Protein AF-A0A8T5YN93-F1 (afdb_monomer)

Mean predicted aligned error: 11.82 Å

Foldseek 3Di:
DDPCLQQAQPDDPRNVVSVVVVVVVVCCCPPVVCCVDPVSCLVCQQVVLVVSLVVCQVVLVNSCCVPDPLVPDPLVPDDPVSSVVSVVCVVVVHGPSVPDRAVPHQRRAPDPDPVLVVVVVVQFDPADDQQFWWFALFFWDQPQFKTFFTRFTWGFHARPDPFTKTKGKAKAWPVRLQFGAHYVVQPHTGIGTDPVNSVQKDWDDDWDQDPVRITMTMIMHIGTIDDTTHSDCVSLLVLLVVLQCRQPVSVDNRDDLQPAALVCLLVVLVVSCVVGPDDPSSSRSNSSSSNQNYNPNPPND

Structure (mmCIF, N/CA/C/O backbone):
data_AF-A0A8T5YN93-F1
#
_entry.id   AF-A0A8T5YN93-F1
#
loop_
_atom_site.group_PDB
_atom_site.id
_atom_site.type_symbol
_atom_site.label_atom_id
_atom_site.label_alt_id
_atom_site.label_comp_id
_atom_site.label_asym_id
_atom_site.label_entity_id
_atom_site.label_seq_id
_atom_site.pdbx_PDB_ins_code
_atom_site.Cartn_x
_atom_site.Cartn_y
_atom_site.Cartn_z
_atom_site.occupancy
_atom_site.B_iso_or_equiv
_atom_site.auth_seq_id
_atom_site.auth_comp_id
_atom_site.auth_asym_id
_atom_site.auth_atom_id
_atom_site.pdbx_PDB_model_num
ATOM 1 N N . ALA A 1 1 ? 26.742 -12.409 -22.139 1.00 69.38 1 ALA A N 1
ATOM 2 C CA . ALA A 1 1 ? 26.572 -11.070 -22.718 1.00 69.38 1 ALA A CA 1
ATOM 3 C C . ALA A 1 1 ? 27.000 -10.065 -21.666 1.00 69.38 1 ALA A C 1
ATOM 5 O O . ALA A 1 1 ? 26.577 -10.195 -20.522 1.00 69.38 1 ALA A O 1
ATOM 6 N N . GLU A 1 2 ? 27.878 -9.146 -22.034 1.00 84.38 2 GLU A N 1
ATOM 7 C CA . GLU A 1 2 ? 28.338 -8.019 -21.221 1.00 84.38 2 GLU A CA 1
ATOM 8 C C . GLU A 1 2 ? 27.599 -6.734 -21.630 1.00 84.38 2 GLU A C 1
ATOM 10 O O . GLU A 1 2 ? 26.828 -6.731 -22.590 1.00 84.38 2 GLU A O 1
ATOM 15 N N . CYS A 1 3 ? 27.841 -5.617 -20.934 1.00 84.50 3 CYS A N 1
ATOM 16 C CA . CYS A 1 3 ? 27.157 -4.342 -21.188 1.00 84.50 3 CYS A CA 1
ATOM 17 C C . CYS A 1 3 ? 27.228 -3.929 -22.671 1.00 84.50 3 CYS A C 1
ATOM 19 O O . CYS A 1 3 ? 26.224 -3.550 -23.276 1.00 84.50 3 CYS A O 1
ATOM 21 N N . ALA A 1 4 ? 28.414 -4.055 -23.276 1.00 86.62 4 ALA A N 1
ATOM 22 C CA . ALA A 1 4 ? 28.652 -3.680 -24.666 1.00 86.62 4 ALA A CA 1
ATOM 23 C C . ALA A 1 4 ? 27.902 -4.565 -25.674 1.00 86.62 4 ALA A C 1
ATOM 25 O O . ALA A 1 4 ? 27.508 -4.061 -26.720 1.00 86.62 4 ALA A O 1
ATOM 26 N N . ASP A 1 5 ? 27.652 -5.841 -25.360 1.00 85.81 5 ASP A N 1
ATOM 27 C CA . ASP A 1 5 ? 26.954 -6.758 -26.273 1.00 85.81 5 ASP A CA 1
ATOM 28 C C . ASP A 1 5 ? 25.506 -6.325 -26.538 1.00 85.81 5 ASP A C 1
ATOM 30 O O . ASP A 1 5 ? 24.958 -6.610 -27.604 1.00 85.81 5 ASP A O 1
ATOM 34 N N . CYS A 1 6 ? 24.893 -5.636 -25.570 1.00 85.38 6 CYS A N 1
ATOM 35 C CA . CYS A 1 6 ? 23.515 -5.159 -25.648 1.00 85.38 6 CYS A CA 1
ATOM 36 C C . CYS A 1 6 ? 23.426 -3.679 -26.047 1.00 85.38 6 CYS A C 1
ATOM 38 O O . CYS A 1 6 ? 22.541 -3.315 -26.822 1.00 85.38 6 CYS A O 1
ATOM 40 N N . HIS A 1 7 ? 24.331 -2.836 -25.533 1.00 86.19 7 HIS A N 1
ATOM 41 C CA . HIS A 1 7 ? 24.279 -1.377 -25.698 1.00 86.19 7 HIS A CA 1
ATOM 42 C C . HIS A 1 7 ? 25.069 -0.841 -26.894 1.00 86.19 7 HIS A C 1
ATOM 44 O O . HIS A 1 7 ? 24.902 0.324 -27.248 1.00 86.19 7 HIS A O 1
ATOM 50 N N . ILE A 1 8 ? 25.938 -1.648 -27.510 1.00 86.44 8 ILE A N 1
ATOM 51 C CA . ILE A 1 8 ? 26.794 -1.202 -28.609 1.00 86.44 8 ILE A CA 1
ATOM 52 C C . ILE A 1 8 ? 26.595 -2.131 -29.820 1.00 86.44 8 ILE A C 1
ATOM 54 O O . ILE A 1 8 ? 26.850 -3.333 -29.724 1.00 86.44 8 ILE A O 1
ATOM 58 N N . PRO A 1 9 ? 26.179 -1.608 -30.990 1.00 83.81 9 PRO A N 1
ATOM 59 C CA . PRO A 1 9 ? 26.111 -2.394 -32.222 1.00 83.81 9 PRO A CA 1
ATOM 60 C C . PRO A 1 9 ? 27.465 -3.031 -32.560 1.00 83.81 9 PRO A C 1
ATOM 62 O O . PRO A 1 9 ? 28.499 -2.402 -32.390 1.00 83.81 9 PRO A O 1
ATOM 65 N N . LYS A 1 10 ? 27.504 -4.260 -33.084 1.00 80.81 10 LYS A N 1
ATOM 66 C CA . LYS A 1 10 ? 28.786 -4.973 -33.278 1.00 80.81 10 LYS A CA 1
ATOM 67 C C . LYS A 1 10 ? 29.685 -4.399 -34.387 1.00 80.81 10 LYS A C 1
ATOM 69 O O . LYS A 1 10 ? 30.886 -4.657 -34.378 1.00 80.81 10 LYS A O 1
ATOM 74 N N . SER A 1 11 ? 29.137 -3.650 -35.349 1.00 79.62 11 SER A N 1
ATOM 75 C CA . SER A 1 11 ? 29.896 -3.102 -36.486 1.00 79.62 11 SER A CA 1
ATOM 76 C C . SER A 1 11 ? 29.136 -2.000 -37.235 1.00 79.62 11 SER A C 1
ATOM 78 O O . SER A 1 11 ? 27.948 -1.794 -37.001 1.00 79.62 11 SER A O 1
ATOM 80 N N . GLY A 1 12 ? 29.797 -1.344 -38.194 1.00 82.50 12 GLY A N 1
ATOM 81 C CA . GLY A 1 12 ? 29.170 -0.390 -39.114 1.00 82.50 12 GLY A CA 1
ATOM 82 C C . GLY A 1 12 ? 29.133 1.048 -38.592 1.00 82.50 12 GLY A C 1
ATOM 83 O O . GLY A 1 12 ? 29.829 1.400 -37.640 1.00 82.50 12 GLY A O 1
ATOM 84 N N . MET A 1 13 ? 28.334 1.894 -39.244 1.00 81.88 13 MET A N 1
ATOM 85 C CA . MET A 1 13 ? 28.218 3.309 -38.873 1.00 81.88 13 MET A CA 1
ATOM 86 C C . MET A 1 13 ? 27.583 3.497 -37.492 1.00 81.88 13 MET A C 1
ATOM 88 O O . MET A 1 13 ? 28.039 4.353 -36.738 1.00 81.88 13 MET A O 1
ATOM 92 N N . ASP A 1 14 ? 26.616 2.657 -37.119 1.00 80.12 14 ASP A N 1
ATOM 93 C CA . ASP A 1 14 ? 25.943 2.740 -35.816 1.00 80.12 14 ASP A CA 1
ATOM 94 C C . ASP A 1 14 ? 26.894 2.429 -34.653 1.00 80.12 14 ASP A C 1
ATOM 96 O O . ASP A 1 14 ? 26.842 3.089 -33.620 1.00 80.12 14 ASP A O 1
ATOM 100 N N . TYR A 1 15 ? 27.848 1.507 -34.842 1.00 83.62 15 TYR A N 1
ATOM 101 C CA . TYR A 1 15 ? 28.932 1.274 -33.879 1.00 83.62 15 TYR A CA 1
ATOM 102 C C . TYR A 1 15 ? 29.781 2.530 -33.656 1.00 83.62 15 TYR A C 1
ATOM 104 O O . TYR A 1 15 ? 30.097 2.891 -32.519 1.00 83.62 15 TYR A O 1
ATOM 112 N N . LEU A 1 16 ? 30.155 3.210 -34.745 1.00 84.62 16 LEU A N 1
ATOM 113 C CA . LEU A 1 16 ? 30.963 4.424 -34.670 1.00 84.62 16 LEU A CA 1
ATOM 114 C C . LEU A 1 16 ? 30.186 5.560 -33.990 1.00 84.62 16 LEU A C 1
ATOM 116 O O . LEU A 1 16 ? 30.740 6.247 -33.132 1.00 84.62 16 LEU A O 1
ATOM 120 N N . PHE A 1 17 ? 28.902 5.724 -34.317 1.00 83.81 17 PHE A N 1
ATOM 121 C CA . PHE A 1 17 ? 28.035 6.707 -33.667 1.00 83.81 17 PHE A CA 1
ATOM 122 C C . PHE A 1 17 ? 27.821 6.412 -32.183 1.00 83.81 17 PHE A C 1
ATOM 124 O O . PHE A 1 17 ? 27.915 7.339 -31.383 1.00 83.81 17 PHE A O 1
ATOM 131 N N . ALA A 1 18 ? 27.609 5.152 -31.797 1.00 82.56 18 ALA A N 1
ATOM 132 C CA . ALA A 1 18 ? 27.485 4.757 -30.396 1.00 82.56 18 ALA A CA 1
ATOM 133 C C . ALA A 1 18 ? 28.753 5.114 -29.602 1.00 82.56 18 ALA A C 1
ATOM 135 O O . ALA A 1 18 ? 28.670 5.710 -28.528 1.00 82.56 18 ALA A O 1
ATOM 136 N N . LYS A 1 19 ? 29.942 4.859 -30.168 1.00 82.62 19 LYS A N 1
ATOM 137 C CA . LYS A 1 19 ? 31.219 5.249 -29.548 1.00 82.62 19 LYS A CA 1
ATOM 138 C C . LYS A 1 19 ? 31.407 6.759 -29.424 1.00 82.62 19 LYS A C 1
ATOM 140 O O . LYS A 1 19 ? 31.928 7.217 -28.412 1.00 82.62 19 LYS A O 1
ATOM 145 N N . LEU A 1 20 ? 30.988 7.533 -30.425 1.00 84.75 20 LEU A N 1
ATOM 146 C CA . LEU A 1 20 ? 31.004 8.996 -30.345 1.00 84.75 20 LEU A CA 1
ATOM 147 C C . LEU A 1 20 ? 29.997 9.511 -29.311 1.00 84.75 20 LEU A C 1
ATOM 149 O O . LEU A 1 20 ? 30.293 10.441 -28.575 1.00 84.75 20 LEU A O 1
ATOM 153 N N . LYS A 1 21 ? 28.813 8.901 -29.220 1.00 82.50 21 LYS A N 1
ATOM 154 C CA . LYS A 1 21 ? 27.772 9.279 -28.259 1.00 82.50 21 LYS A CA 1
ATOM 155 C C . LYS A 1 21 ? 28.201 9.000 -26.819 1.00 82.50 21 LYS A C 1
ATOM 157 O O . LYS A 1 21 ? 27.933 9.841 -25.969 1.00 82.50 21 LYS A O 1
ATOM 162 N N . ALA A 1 22 ? 28.940 7.917 -26.574 1.00 82.88 22 ALA A N 1
ATOM 163 C CA . ALA A 1 22 ? 29.492 7.584 -25.259 1.00 82.88 22 ALA A CA 1
ATOM 164 C C . ALA A 1 22 ? 30.420 8.677 -24.686 1.00 82.88 22 ALA A C 1
ATOM 166 O O . ALA A 1 22 ? 30.597 8.771 -23.474 1.00 82.88 22 ALA A O 1
ATOM 167 N N . SER A 1 23 ? 30.984 9.569 -25.517 1.00 83.81 23 SER A N 1
ATOM 168 C CA . SER A 1 23 ? 31.751 10.712 -24.999 1.00 83.81 23 SER A CA 1
ATOM 169 C C . SER A 1 23 ? 30.881 11.714 -24.228 1.00 83.81 23 SER A C 1
ATOM 171 O O . SER A 1 23 ? 31.407 12.486 -23.427 1.00 83.81 23 SER A O 1
ATOM 173 N N . LYS A 1 24 ? 29.559 11.725 -24.462 1.00 85.38 24 LYS A N 1
ATOM 174 C CA . LYS A 1 24 ? 28.612 12.545 -23.695 1.00 85.38 24 LYS A CA 1
ATOM 175 C C . LYS A 1 24 ? 28.522 12.089 -22.249 1.00 85.38 24 LYS A C 1
ATOM 177 O O . LYS A 1 24 ? 28.393 12.942 -21.382 1.00 85.38 24 LYS A O 1
ATOM 182 N N . ASP A 1 25 ? 28.648 10.793 -21.995 1.00 83.12 25 ASP A N 1
ATOM 183 C CA . ASP A 1 25 ? 28.571 10.240 -20.644 1.00 83.12 25 ASP A CA 1
ATOM 184 C C . ASP A 1 25 ? 29.755 10.752 -19.812 1.00 83.12 25 ASP A C 1
ATOM 186 O O . ASP A 1 25 ? 29.566 11.256 -18.712 1.00 83.12 25 ASP A O 1
ATOM 190 N N . ILE A 1 26 ? 30.959 10.789 -20.404 1.00 85.94 26 ILE A N 1
ATOM 191 C CA . ILE A 1 26 ? 32.162 11.385 -19.791 1.00 85.94 26 ILE A CA 1
ATOM 192 C C . ILE A 1 26 ? 31.952 12.877 -19.493 1.00 85.94 26 ILE A C 1
ATOM 194 O O . ILE A 1 26 ? 32.319 13.358 -18.424 1.00 85.94 26 ILE A O 1
ATOM 198 N N . TYR A 1 27 ? 31.367 13.632 -20.427 1.00 88.38 27 TYR A N 1
ATOM 199 C CA . TYR A 1 27 ? 31.061 15.046 -20.198 1.00 88.38 27 TYR A CA 1
ATOM 200 C C . TYR A 1 27 ? 30.028 15.227 -19.077 1.00 88.38 27 TYR A C 1
ATOM 202 O O . TYR A 1 27 ? 30.176 16.112 -18.231 1.00 88.38 27 TYR A O 1
ATOM 210 N N . HIS A 1 28 ? 28.983 14.400 -19.056 1.00 88.25 28 HIS A N 1
ATOM 211 C CA . HIS A 1 28 ? 27.912 14.533 -18.083 1.00 88.25 28 HIS A CA 1
ATOM 212 C C . HIS A 1 28 ? 28.330 14.144 -16.670 1.00 88.25 28 HIS A C 1
ATOM 214 O O . HIS A 1 28 ? 27.921 14.834 -15.735 1.00 88.25 28 HIS A O 1
ATOM 220 N N . GLU A 1 29 ? 29.192 13.140 -16.553 1.00 87.38 29 GLU A N 1
ATOM 221 C CA . GLU A 1 29 ? 29.835 12.712 -15.316 1.00 87.38 29 GLU A CA 1
ATOM 222 C C . GLU A 1 29 ? 30.852 13.754 -14.827 1.00 87.38 29 GLU A C 1
ATOM 224 O O . GLU A 1 29 ? 30.680 14.365 -13.780 1.00 87.38 29 GLU A O 1
ATOM 229 N N . PHE A 1 30 ? 31.895 14.042 -15.611 1.00 88.81 30 PHE A N 1
ATOM 230 C CA . PHE A 1 30 ? 33.073 14.749 -15.093 1.00 88.81 30 PHE A CA 1
ATOM 231 C C . PHE A 1 30 ? 33.072 16.266 -15.310 1.00 88.81 30 PHE A C 1
ATOM 233 O O . PHE A 1 30 ? 33.884 16.962 -14.703 1.00 88.81 30 PHE A O 1
ATOM 240 N N . VAL A 1 31 ? 32.221 16.793 -16.198 1.00 89.00 31 VAL A N 1
ATOM 241 C CA . VAL A 1 31 ? 32.211 18.228 -16.545 1.00 89.00 31 VAL A CA 1
ATOM 242 C C . VAL A 1 31 ? 30.931 18.910 -16.085 1.00 89.00 31 VAL A C 1
ATOM 244 O O . VAL A 1 31 ? 31.000 19.923 -15.396 1.00 89.00 31 VAL A O 1
ATOM 247 N N . SER A 1 32 ? 29.761 18.388 -16.467 1.00 89.50 32 SER A N 1
ATOM 248 C CA . SER A 1 32 ? 28.485 19.006 -16.077 1.00 89.50 32 SER A CA 1
ATOM 249 C C . SER A 1 32 ? 27.980 18.561 -14.704 1.00 89.50 32 SER A C 1
ATOM 251 O O . SER A 1 32 ? 27.127 19.240 -14.141 1.00 89.50 32 SER A O 1
ATOM 253 N N . GLY A 1 33 ? 28.456 17.419 -14.192 1.00 86.31 33 GLY A N 1
ATOM 254 C CA . GLY A 1 33 ? 27.952 16.816 -12.957 1.00 86.31 33 GLY A CA 1
ATOM 255 C C . GLY A 1 33 ? 26.448 16.521 -12.999 1.00 86.31 33 GLY A C 1
ATOM 256 O O . GLY A 1 33 ? 25.760 16.688 -11.993 1.00 86.31 33 GLY A O 1
ATOM 257 N N . LYS A 1 34 ? 25.905 16.167 -14.178 1.00 86.00 34 LYS A N 1
ATOM 258 C CA . LYS A 1 34 ? 24.473 15.862 -14.383 1.00 86.00 34 LYS A CA 1
ATOM 259 C C . LYS A 1 34 ? 24.121 14.465 -13.859 1.00 86.00 34 LYS A C 1
ATOM 261 O O . LYS A 1 34 ? 22.961 14.228 -13.547 1.00 86.00 34 LYS A O 1
ATOM 266 N N . ILE A 1 35 ? 25.108 13.571 -13.765 1.00 87.75 35 ILE A N 1
ATOM 267 C CA . ILE A 1 35 ? 24.949 12.167 -13.352 1.00 87.75 35 ILE A CA 1
ATOM 268 C C . ILE A 1 35 ? 26.043 11.692 -12.373 1.00 87.75 35 ILE A C 1
ATOM 270 O O . ILE A 1 35 ? 26.105 10.507 -12.087 1.00 87.75 35 ILE A O 1
ATOM 274 N N . ASP A 1 36 ? 26.848 12.609 -11.819 1.00 87.50 36 ASP A N 1
ATOM 275 C CA . ASP A 1 36 ? 28.040 12.330 -10.983 1.00 87.50 36 ASP A CA 1
ATOM 276 C C . ASP A 1 36 ? 27.748 11.804 -9.564 1.00 87.50 36 ASP A C 1
ATOM 278 O O . ASP A 1 36 ? 28.638 11.716 -8.715 1.00 87.50 36 ASP A O 1
ATOM 282 N N . SER A 1 37 ? 26.486 11.490 -9.279 1.00 90.06 37 SER A N 1
ATOM 283 C CA . SER A 1 37 ? 26.044 10.855 -8.045 1.00 90.06 37 SER A CA 1
ATOM 284 C C . SER A 1 37 ? 24.816 9.993 -8.317 1.00 90.06 37 SER A C 1
ATOM 286 O O . SER A 1 37 ? 24.019 10.318 -9.202 1.00 90.06 37 SER A O 1
ATOM 288 N N . ASP A 1 38 ? 24.611 8.960 -7.499 1.00 84.00 38 ASP A N 1
ATOM 289 C CA . ASP A 1 38 ? 23.480 8.031 -7.628 1.00 84.00 38 ASP A CA 1
ATOM 290 C C . ASP A 1 38 ? 22.135 8.774 -7.719 1.00 84.00 38 ASP A C 1
ATOM 292 O O . ASP A 1 38 ? 21.375 8.564 -8.661 1.00 84.00 38 ASP A O 1
ATOM 296 N N . ASP A 1 39 ? 21.884 9.743 -6.831 1.00 80.06 39 ASP A N 1
ATOM 297 C CA . ASP A 1 39 ? 20.640 10.530 -6.835 1.00 80.06 39 ASP A CA 1
ATOM 298 C C . ASP A 1 39 ? 20.400 11.289 -8.153 1.00 80.06 39 ASP A C 1
ATOM 300 O O . ASP A 1 39 ? 19.271 11.384 -8.644 1.00 80.06 39 ASP A O 1
ATOM 304 N N . LYS A 1 40 ? 21.461 11.843 -8.751 1.00 84.50 40 LYS A N 1
ATOM 305 C CA . LYS A 1 40 ? 21.364 12.604 -10.001 1.00 84.50 40 LYS A CA 1
ATOM 306 C C . LYS A 1 40 ? 21.227 11.688 -11.210 1.00 84.50 40 LYS A C 1
ATOM 308 O O . LYS A 1 40 ? 20.508 12.037 -12.149 1.00 84.50 40 LYS A O 1
ATOM 313 N N . PHE A 1 41 ? 21.895 10.535 -11.187 1.00 86.62 41 PHE A N 1
ATOM 314 C CA . PHE A 1 41 ? 21.723 9.489 -12.186 1.00 86.62 41 PHE A CA 1
ATOM 315 C C . PHE A 1 41 ? 20.275 8.990 -12.189 1.00 86.62 41 PHE A C 1
ATOM 317 O O . PHE A 1 41 ? 19.632 9.001 -13.239 1.00 86.62 41 PHE A O 1
ATOM 324 N N . GLU A 1 42 ? 19.731 8.652 -11.017 1.00 82.62 42 GLU A N 1
ATOM 325 C CA . GLU A 1 42 ? 18.354 8.173 -10.866 1.00 82.62 42 GLU A CA 1
ATOM 326 C C . GLU A 1 42 ? 17.322 9.213 -11.325 1.00 82.62 42 GLU A C 1
ATOM 328 O O . GLU A 1 42 ? 16.391 8.873 -12.057 1.00 82.62 42 GLU A O 1
ATOM 333 N N . ALA A 1 43 ? 17.532 10.501 -11.026 1.00 83.12 43 ALA A N 1
ATOM 334 C CA . ALA A 1 43 ? 16.665 11.585 -11.503 1.00 83.12 43 ALA A CA 1
ATOM 335 C C . ALA A 1 43 ? 16.564 11.676 -13.042 1.00 83.12 43 ALA A C 1
ATOM 337 O O . ALA A 1 43 ? 15.559 12.152 -13.567 1.00 83.12 43 ALA A O 1
ATOM 338 N N . HIS A 1 44 ? 17.583 11.209 -13.769 1.00 85.62 44 HIS A N 1
ATOM 339 C CA . HIS A 1 44 ? 17.630 11.232 -15.236 1.00 85.62 44 HIS A CA 1
ATOM 340 C C . HIS A 1 44 ? 17.515 9.841 -15.870 1.00 85.62 44 HIS A C 1
ATOM 342 O O . HIS A 1 44 ? 17.547 9.711 -17.098 1.00 85.62 44 HIS A O 1
ATOM 348 N N . ARG A 1 45 ? 17.369 8.785 -15.065 1.00 85.38 45 ARG A N 1
ATOM 349 C CA . ARG A 1 45 ? 17.409 7.396 -15.530 1.00 85.38 45 ARG A CA 1
ATOM 350 C C . ARG A 1 45 ? 16.293 7.083 -16.521 1.00 85.38 45 ARG A C 1
ATOM 352 O O . ARG A 1 45 ? 16.544 6.370 -17.489 1.00 85.38 45 ARG A O 1
ATOM 359 N N . GLN A 1 46 ? 15.107 7.670 -16.333 1.00 83.38 46 GLN A N 1
ATOM 360 C CA . GLN A 1 46 ? 13.986 7.570 -17.278 1.00 83.38 46 GLN A CA 1
ATOM 361 C C . GLN A 1 46 ? 14.342 8.145 -18.653 1.00 83.38 46 GLN A C 1
ATOM 363 O O . GLN A 1 46 ? 14.241 7.436 -19.652 1.00 83.38 46 GLN A O 1
ATOM 368 N N . GLU A 1 47 ? 14.829 9.390 -18.705 1.00 82.69 47 GLU A N 1
ATOM 369 C CA . GLU A 1 47 ? 15.241 10.061 -19.951 1.00 82.69 47 GLU A CA 1
ATOM 370 C C . GLU A 1 47 ? 16.306 9.235 -20.698 1.00 82.69 47 GLU A C 1
ATOM 372 O O . GLU A 1 47 ? 16.250 9.040 -21.921 1.00 82.69 47 GLU A O 1
ATOM 377 N N . MET A 1 48 ? 17.280 8.708 -19.951 1.00 87.88 48 MET A N 1
ATOM 378 C CA . MET A 1 48 ? 18.357 7.890 -20.505 1.00 87.88 48 MET A CA 1
ATOM 379 C C . MET A 1 48 ? 17.850 6.535 -21.011 1.00 87.88 48 MET A C 1
ATOM 381 O O . MET A 1 48 ? 18.206 6.129 -22.120 1.00 87.88 48 MET A O 1
ATOM 385 N N . ALA A 1 49 ? 16.984 5.850 -20.261 1.00 86.62 49 ALA A N 1
ATOM 386 C CA . ALA A 1 49 ? 16.414 4.578 -20.691 1.00 86.62 49 ALA A CA 1
ATOM 387 C C . ALA A 1 49 ? 15.529 4.737 -21.928 1.00 86.62 49 ALA A C 1
ATOM 389 O O . ALA A 1 49 ? 15.662 3.953 -22.862 1.00 86.62 49 ALA A O 1
ATOM 390 N N . GLU A 1 50 ? 14.692 5.775 -21.994 1.00 81.12 50 GLU A N 1
ATOM 391 C CA . GLU A 1 50 ? 13.886 6.081 -23.180 1.00 81.12 50 GLU A CA 1
ATOM 392 C C . GLU A 1 50 ? 14.757 6.345 -24.406 1.00 81.12 50 GLU A C 1
ATOM 394 O O . GLU A 1 50 ? 14.445 5.886 -25.507 1.00 81.12 50 GLU A O 1
ATOM 399 N N . THR A 1 51 ? 15.888 7.029 -24.217 1.00 85.94 51 THR A N 1
ATOM 400 C CA . THR A 1 51 ? 16.872 7.246 -25.281 1.00 85.94 51 THR A CA 1
ATOM 401 C C . THR A 1 51 ? 17.437 5.920 -25.795 1.00 85.94 51 THR A C 1
ATOM 403 O O . THR A 1 51 ? 17.513 5.724 -27.011 1.00 85.94 51 THR A O 1
ATOM 406 N N . VAL A 1 52 ? 17.796 4.997 -24.897 1.00 87.69 52 VAL A N 1
ATOM 407 C CA . VAL A 1 52 ? 18.297 3.662 -25.263 1.00 87.69 52 VAL A CA 1
ATOM 408 C C . VAL A 1 52 ? 17.200 2.820 -25.916 1.00 87.69 52 VAL A C 1
ATOM 410 O O . VAL A 1 52 ? 17.438 2.218 -26.958 1.00 87.69 52 VAL A O 1
ATOM 413 N N . TRP A 1 53 ? 15.980 2.799 -25.375 1.00 86.38 53 TRP A N 1
ATOM 414 C CA . TRP A 1 53 ? 14.858 2.057 -25.959 1.00 86.38 53 TRP A CA 1
ATOM 415 C C . TRP A 1 53 ? 14.503 2.564 -27.349 1.00 86.38 53 TRP A C 1
ATOM 417 O O . TRP A 1 53 ? 14.249 1.766 -28.248 1.00 86.38 53 TRP A O 1
ATOM 427 N N . LYS A 1 54 ? 1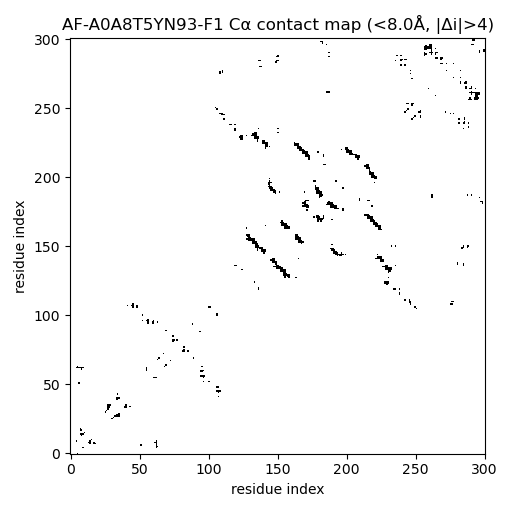4.529 3.883 -27.552 1.00 85.19 54 LYS A N 1
ATOM 428 C CA . LYS A 1 54 ? 14.323 4.493 -28.864 1.00 85.19 54 LYS A CA 1
ATOM 429 C C . LYS A 1 54 ? 15.393 4.054 -29.860 1.00 85.19 54 LYS A C 1
ATOM 431 O O . LYS A 1 54 ? 15.059 3.773 -31.006 1.00 85.19 54 LYS A O 1
ATOM 436 N N . GLU A 1 55 ? 16.651 3.974 -29.436 1.00 86.62 55 GLU A N 1
ATOM 437 C CA . GLU A 1 55 ? 17.764 3.512 -30.272 1.00 86.62 55 GLU A CA 1
ATOM 438 C C . GLU A 1 55 ? 17.656 2.016 -30.602 1.00 86.62 55 GLU A C 1
ATOM 440 O O . GLU A 1 55 ? 17.734 1.632 -31.771 1.00 86.62 55 GLU A O 1
ATOM 445 N N . LEU A 1 56 ? 17.378 1.175 -29.603 1.00 88.94 56 LEU A N 1
ATOM 446 C CA . LEU A 1 56 ? 17.139 -0.256 -29.799 1.00 88.94 56 LEU A CA 1
ATOM 447 C C . LEU A 1 56 ? 15.939 -0.502 -30.715 1.00 88.94 56 LEU A C 1
ATOM 449 O O . LEU A 1 56 ? 15.992 -1.377 -31.568 1.00 88.94 56 LEU A O 1
ATOM 453 N N . LYS A 1 57 ? 14.871 0.288 -30.596 1.00 85.75 57 LYS A N 1
ATOM 454 C CA . LYS A 1 57 ? 13.714 0.190 -31.489 1.00 85.75 57 LYS A CA 1
ATOM 455 C C . LYS A 1 57 ? 14.047 0.651 -32.910 1.00 85.75 57 LYS A C 1
ATOM 457 O O . LYS A 1 57 ? 13.698 -0.030 -33.867 1.00 85.75 57 LYS A O 1
ATOM 462 N N . ALA A 1 58 ? 14.748 1.776 -33.060 1.00 86.62 58 ALA A N 1
ATOM 463 C CA . ALA A 1 58 ? 15.136 2.316 -34.367 1.00 86.62 58 ALA A CA 1
ATOM 464 C C . ALA A 1 58 ? 16.078 1.384 -35.146 1.00 86.62 58 ALA A C 1
ATOM 466 O O . ALA A 1 58 ? 16.076 1.395 -36.373 1.00 86.62 58 ALA A O 1
ATOM 467 N N . THR A 1 59 ? 16.854 0.569 -34.431 1.00 87.25 59 THR A N 1
ATOM 468 C CA . THR A 1 59 ? 17.767 -0.433 -34.999 1.00 87.25 59 THR A CA 1
ATOM 469 C C . THR A 1 59 ? 17.153 -1.835 -35.069 1.00 87.25 59 THR A C 1
ATOM 471 O O . THR A 1 59 ? 17.882 -2.807 -35.241 1.00 87.25 59 THR A O 1
ATOM 474 N N . ASP A 1 60 ? 15.829 -1.970 -34.912 1.00 89.50 60 ASP A N 1
ATOM 475 C CA . ASP A 1 60 ? 15.114 -3.258 -34.929 1.00 89.50 60 ASP A CA 1
ATOM 476 C C . ASP A 1 60 ? 15.694 -4.295 -33.941 1.00 89.50 60 ASP A C 1
ATOM 478 O O . ASP A 1 60 ? 15.793 -5.495 -34.198 1.00 89.50 60 ASP A O 1
ATOM 482 N N . SER A 1 61 ? 16.136 -3.812 -32.778 1.00 91.31 61 SER A N 1
ATOM 483 C CA . SER A 1 61 ? 16.801 -4.593 -31.732 1.00 91.31 61 SER A CA 1
ATOM 484 C C . SER A 1 61 ? 17.985 -5.415 -32.265 1.00 91.31 61 SER A C 1
ATOM 486 O O . SER A 1 61 ? 18.188 -6.556 -31.846 1.00 91.31 61 SER A O 1
ATOM 488 N N . ALA A 1 62 ? 18.777 -4.850 -33.188 1.00 89.44 62 ALA A N 1
ATOM 489 C CA . ALA A 1 62 ? 19.878 -5.541 -33.867 1.00 89.44 62 ALA A CA 1
ATOM 490 C C . ALA A 1 62 ? 20.862 -6.237 -32.910 1.00 89.44 62 ALA A C 1
ATOM 492 O O . ALA A 1 62 ? 21.316 -7.349 -33.188 1.00 89.44 62 ALA A O 1
ATOM 493 N N . THR A 1 63 ? 21.175 -5.624 -31.764 1.00 89.81 63 THR A N 1
ATOM 494 C CA . THR A 1 63 ? 22.049 -6.228 -30.745 1.00 89.81 63 THR A CA 1
ATOM 495 C C . THR A 1 63 ? 21.406 -7.460 -30.109 1.00 89.81 63 THR A C 1
ATOM 497 O O . THR A 1 63 ? 22.045 -8.514 -30.057 1.00 89.81 63 THR A O 1
ATOM 500 N N . CYS A 1 64 ? 20.123 -7.386 -29.736 1.00 90.25 64 CYS A N 1
ATOM 501 C CA . CYS A 1 64 ? 19.347 -8.523 -29.232 1.00 90.25 64 CYS A CA 1
ATOM 502 C C . CYS A 1 64 ? 19.299 -9.651 -30.267 1.00 90.25 64 CYS A C 1
ATOM 504 O O . CYS A 1 64 ? 19.641 -10.793 -29.963 1.00 90.25 64 CYS A O 1
ATOM 506 N N . ARG A 1 65 ? 18.944 -9.320 -31.514 1.00 90.69 65 ARG A N 1
ATOM 507 C CA . ARG A 1 65 ? 18.785 -10.282 -32.614 1.00 90.69 65 ARG A CA 1
ATOM 508 C C . ARG A 1 65 ? 20.093 -10.912 -33.080 1.00 90.69 65 ARG A C 1
ATOM 510 O O . ARG A 1 65 ? 20.059 -11.984 -33.674 1.00 90.69 65 ARG A O 1
ATOM 517 N N . SER A 1 66 ? 21.239 -10.311 -32.747 1.00 87.56 66 SER A N 1
ATOM 518 C CA . SER A 1 66 ? 22.551 -10.922 -32.997 1.00 87.56 66 SER A CA 1
ATOM 519 C C . SER A 1 66 ? 22.762 -12.239 -32.236 1.00 87.56 66 SER A C 1
ATOM 521 O O . SER A 1 66 ? 23.603 -13.039 -32.642 1.00 87.56 66 SER A O 1
ATOM 523 N N . CYS A 1 67 ? 21.991 -12.466 -31.165 1.00 87.94 67 CYS A N 1
ATOM 524 C CA . CYS A 1 67 ? 21.959 -13.717 -30.402 1.00 87.94 67 CYS A CA 1
ATOM 525 C C . CYS A 1 67 ? 20.551 -14.347 -30.341 1.00 87.94 67 CYS A C 1
ATOM 527 O O . CYS A 1 67 ? 20.436 -15.561 -30.218 1.00 87.94 67 CYS A O 1
ATOM 529 N N . HIS A 1 68 ? 19.487 -13.541 -30.438 1.00 88.56 68 HIS A N 1
ATOM 530 C CA . HIS A 1 68 ? 18.082 -13.947 -30.333 1.00 88.56 68 HIS A CA 1
ATOM 531 C C . HIS A 1 68 ? 17.320 -13.663 -31.632 1.00 88.56 68 HIS A C 1
ATOM 533 O O . HIS A 1 68 ? 16.490 -12.753 -31.692 1.00 88.56 68 HIS A O 1
ATOM 539 N N . SER A 1 69 ? 17.606 -14.415 -32.693 1.00 89.44 69 SER A N 1
ATOM 540 C CA . SER A 1 69 ? 16.785 -14.344 -33.902 1.00 89.44 69 SER A CA 1
ATOM 541 C C . SER A 1 69 ? 15.493 -15.139 -33.720 1.00 89.44 69 SER A C 1
ATOM 543 O O . SER A 1 69 ? 15.451 -16.150 -33.018 1.00 89.44 69 SER A O 1
ATOM 545 N N . PHE A 1 70 ? 14.432 -14.688 -34.383 1.00 87.69 70 PHE A N 1
ATOM 546 C CA . PHE A 1 70 ? 13.160 -15.401 -34.407 1.00 87.69 70 PHE A CA 1
ATOM 547 C C . PHE A 1 70 ? 13.283 -16.812 -35.000 1.00 87.69 70 PHE A C 1
ATOM 549 O O . PHE A 1 70 ? 12.631 -17.725 -34.507 1.00 87.69 70 PHE A O 1
ATOM 556 N N . ASP A 1 71 ? 14.177 -17.004 -35.973 1.00 86.25 71 ASP A N 1
ATOM 557 C CA . ASP A 1 71 ? 14.438 -18.310 -36.593 1.00 86.25 71 ASP A CA 1
ATOM 558 C C . ASP A 1 71 ? 15.180 -19.282 -35.663 1.00 86.25 71 ASP A C 1
ATOM 560 O O . ASP A 1 71 ? 15.039 -20.496 -35.788 1.00 86.25 71 ASP A O 1
ATOM 564 N N . ALA A 1 72 ? 15.991 -18.762 -34.736 1.00 87.50 72 ALA A N 1
ATOM 565 C CA . ALA A 1 72 ? 16.726 -19.571 -33.764 1.00 87.50 72 ALA A CA 1
ATOM 566 C C . ALA A 1 72 ? 15.911 -19.864 -32.494 1.00 87.50 72 ALA A C 1
ATOM 568 O O . ALA A 1 72 ? 16.339 -20.653 -31.651 1.00 87.50 72 ALA A O 1
ATOM 569 N N . MET A 1 73 ? 14.758 -19.214 -32.330 1.00 88.00 73 MET A N 1
ATOM 570 C CA . MET A 1 73 ? 13.908 -19.353 -31.159 1.00 88.00 73 MET A CA 1
ATOM 571 C C . MET A 1 73 ? 12.992 -20.572 -31.307 1.00 88.00 73 MET A C 1
ATOM 573 O O . MET A 1 73 ? 12.137 -20.620 -32.188 1.00 88.00 73 MET A O 1
ATOM 577 N N . ASP A 1 74 ? 13.107 -21.535 -30.395 1.00 92.38 74 ASP A N 1
ATOM 578 C CA . ASP A 1 74 ? 12.134 -22.623 -30.299 1.00 92.38 74 ASP A CA 1
ATOM 579 C C . ASP A 1 74 ? 10.845 -22.102 -29.647 1.00 92.38 74 ASP A C 1
ATOM 581 O O . ASP A 1 74 ? 10.724 -22.026 -28.426 1.00 92.38 74 ASP A O 1
ATOM 585 N N . ILE A 1 75 ? 9.892 -21.665 -30.473 1.00 88.94 75 ILE A N 1
ATOM 586 C CA . ILE A 1 75 ? 8.595 -21.163 -30.004 1.00 88.94 75 ILE A CA 1
ATOM 587 C C . ILE A 1 75 ? 7.784 -22.290 -29.358 1.00 88.94 75 ILE A C 1
ATOM 589 O O . ILE A 1 75 ? 7.116 -22.059 -28.355 1.00 88.94 75 ILE A O 1
ATOM 593 N N . ALA A 1 76 ? 7.865 -23.518 -29.872 1.00 90.12 76 ALA A N 1
ATOM 594 C CA . ALA A 1 76 ? 7.013 -24.616 -29.423 1.00 90.12 76 ALA A CA 1
ATOM 595 C C . ALA A 1 76 ? 7.282 -25.036 -27.967 1.00 90.12 76 ALA A C 1
ATOM 597 O O . ALA A 1 76 ? 6.371 -25.530 -27.302 1.00 90.12 76 ALA A O 1
ATOM 598 N N . SER A 1 77 ? 8.494 -24.810 -27.451 1.00 92.19 77 SER A N 1
ATOM 599 C CA . SER A 1 77 ? 8.846 -25.092 -26.052 1.00 92.19 77 SER A CA 1
ATOM 600 C C . SER A 1 77 ? 8.484 -23.978 -25.060 1.00 92.19 77 SER A C 1
ATOM 602 O O . SER A 1 77 ? 8.691 -24.135 -23.856 1.00 92.19 77 SER A O 1
ATOM 604 N N . GLN A 1 78 ? 7.920 -22.860 -25.522 1.00 88.00 78 GLN A N 1
ATOM 605 C CA . GLN A 1 78 ? 7.539 -21.735 -24.662 1.00 88.00 78 GLN A CA 1
ATOM 606 C C . GLN A 1 78 ? 6.136 -21.902 -24.070 1.00 88.00 78 GLN A C 1
ATOM 608 O O . GLN A 1 78 ? 5.350 -22.735 -24.514 1.00 88.00 78 GLN A O 1
ATOM 613 N N . SER A 1 79 ? 5.776 -21.069 -23.088 1.00 88.12 79 SER A N 1
ATOM 614 C CA . SER A 1 79 ? 4.402 -21.023 -22.569 1.00 88.12 79 SER A CA 1
ATOM 615 C C . SER A 1 79 ? 3.411 -20.577 -23.652 1.00 88.12 79 SER A C 1
ATOM 617 O O . SER A 1 79 ? 3.755 -19.778 -24.520 1.00 88.12 79 SER A O 1
ATOM 619 N N . GLU A 1 80 ? 2.155 -21.030 -23.590 1.00 82.94 80 GLU A N 1
ATOM 620 C CA . GLU A 1 80 ? 1.138 -20.684 -24.603 1.00 82.94 80 GLU A CA 1
ATOM 621 C C . GLU A 1 80 ? 0.969 -19.169 -24.810 1.00 82.94 80 GLU A C 1
ATOM 623 O O . GLU A 1 80 ? 0.717 -18.707 -25.924 1.00 82.94 80 GLU A O 1
ATOM 628 N N . SER A 1 81 ? 1.110 -18.383 -23.739 1.00 73.94 81 SER A N 1
ATOM 629 C CA . SE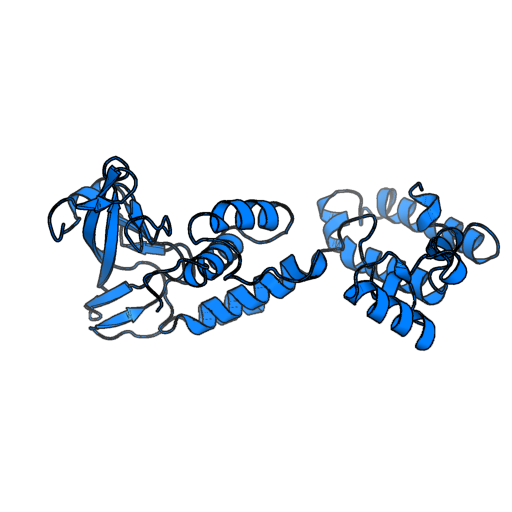R A 1 81 ? 1.065 -16.920 -23.806 1.00 73.94 81 SER A CA 1
ATOM 630 C C . SER A 1 81 ? 2.254 -16.358 -24.594 1.00 73.94 81 SER A C 1
ATOM 632 O O . SER A 1 81 ? 2.060 -15.592 -25.539 1.00 73.94 81 SER A O 1
ATOM 634 N N . ALA A 1 82 ? 3.474 -16.801 -24.271 1.00 79.69 82 ALA A N 1
ATOM 635 C CA . ALA A 1 82 ? 4.687 -16.382 -24.969 1.00 79.69 82 ALA A CA 1
ATOM 636 C C . ALA A 1 82 ? 4.659 -16.790 -26.449 1.00 79.69 82 ALA A C 1
ATOM 638 O O . ALA A 1 82 ? 4.999 -15.984 -27.310 1.00 79.69 82 ALA A O 1
ATOM 639 N N . GLN A 1 83 ? 4.141 -17.983 -26.763 1.00 87.12 83 GLN A N 1
ATOM 640 C CA . GLN A 1 83 ? 3.936 -18.426 -28.143 1.00 87.12 83 GLN A CA 1
ATOM 641 C C . GLN A 1 83 ? 3.038 -17.467 -28.924 1.00 87.12 83 GLN A C 1
ATOM 643 O O . GLN A 1 83 ? 3.386 -17.041 -30.025 1.00 87.12 83 GLN A O 1
ATOM 648 N N . LYS A 1 84 ? 1.875 -17.105 -28.370 1.00 85.56 84 LYS A N 1
ATOM 649 C CA . LYS A 1 84 ? 0.945 -16.169 -29.022 1.00 85.56 84 LYS A CA 1
ATOM 650 C C . LYS A 1 84 ? 1.595 -14.806 -29.250 1.00 85.56 84 LYS A C 1
ATOM 652 O O . LYS A 1 84 ? 1.451 -14.251 -30.337 1.00 85.56 84 LYS A O 1
ATOM 657 N N . MET A 1 85 ? 2.311 -14.289 -28.251 1.00 83.69 85 MET A N 1
ATOM 658 C CA . MET A 1 85 ? 2.951 -12.975 -28.332 1.00 83.69 85 MET A CA 1
ATOM 659 C C . MET A 1 85 ? 4.120 -12.959 -29.318 1.00 83.69 85 MET A C 1
ATOM 661 O O . MET A 1 85 ? 4.158 -12.081 -30.170 1.00 83.69 85 MET A O 1
ATOM 665 N N . HIS A 1 86 ? 5.013 -13.952 -29.305 1.00 90.56 86 HIS A N 1
ATOM 666 C CA . HIS A 1 86 ? 6.117 -14.005 -30.269 1.00 90.56 86 HIS A CA 1
ATOM 667 C C . HIS A 1 86 ? 5.637 -14.225 -31.709 1.00 90.56 86 HIS A C 1
ATOM 669 O O . HIS A 1 86 ? 6.156 -13.582 -32.618 1.00 90.56 86 HIS A O 1
ATOM 675 N N . ASN A 1 87 ? 4.607 -15.050 -31.934 1.00 89.75 87 ASN A N 1
ATOM 676 C CA . ASN A 1 87 ? 4.004 -15.193 -33.266 1.00 89.75 87 ASN A CA 1
ATOM 677 C C . ASN A 1 87 ? 3.368 -13.880 -33.753 1.00 89.75 87 ASN A C 1
ATOM 679 O O . ASN A 1 87 ? 3.483 -13.528 -34.927 1.00 89.75 87 ASN A O 1
ATOM 683 N N . LYS A 1 88 ? 2.706 -13.139 -32.856 1.00 84.88 88 LYS A N 1
ATOM 684 C CA . LYS A 1 88 ? 2.173 -11.806 -33.158 1.00 84.88 88 LYS A CA 1
ATOM 685 C C . LYS A 1 88 ? 3.299 -10.820 -33.481 1.00 84.88 88 LYS A C 1
ATOM 687 O O . LYS A 1 88 ? 3.219 -10.159 -34.507 1.00 84.88 88 LYS A O 1
ATOM 692 N N . ALA A 1 89 ? 4.350 -10.773 -32.665 1.00 87.00 89 ALA A N 1
ATOM 693 C CA . ALA A 1 89 ? 5.487 -9.879 -32.858 1.00 87.00 89 ALA A CA 1
ATOM 694 C C . ALA A 1 89 ? 6.180 -10.114 -34.209 1.00 87.00 89 ALA A C 1
ATOM 696 O O . ALA A 1 89 ? 6.458 -9.159 -34.930 1.00 87.00 89 ALA A O 1
ATOM 697 N N . GLN A 1 90 ? 6.383 -11.380 -34.601 1.00 89.38 90 GLN A N 1
ATOM 698 C CA . GLN A 1 90 ? 6.903 -11.731 -35.929 1.00 89.38 90 GLN A CA 1
ATOM 699 C C . GLN A 1 90 ? 5.993 -11.242 -37.058 1.00 89.38 90 GLN A C 1
ATOM 701 O O . GLN A 1 90 ? 6.472 -10.692 -38.047 1.00 89.38 90 GLN A O 1
ATOM 706 N N . LYS A 1 91 ? 4.679 -11.450 -36.917 1.00 89.69 91 LYS A N 1
ATOM 707 C CA . LYS A 1 91 ? 3.690 -11.066 -37.928 1.00 89.69 91 LYS A CA 1
ATOM 708 C C . LYS A 1 91 ? 3.584 -9.550 -38.092 1.00 89.69 91 LYS A C 1
ATOM 710 O O . LYS A 1 91 ? 3.454 -9.069 -39.216 1.00 89.69 91 LYS A O 1
ATOM 715 N N . ASP A 1 92 ? 3.622 -8.825 -36.982 1.00 86.88 92 ASP A N 1
ATOM 716 C CA . ASP A 1 92 ? 3.365 -7.387 -36.935 1.00 86.88 92 ASP A CA 1
ATOM 717 C C . ASP A 1 92 ? 4.659 -6.555 -37.027 1.00 86.88 92 ASP A C 1
ATOM 719 O O . ASP A 1 92 ? 4.599 -5.328 -37.086 1.00 86.88 92 ASP A O 1
ATOM 723 N N . GLY A 1 93 ? 5.825 -7.211 -37.094 1.00 88.50 93 GLY A N 1
ATOM 724 C CA . GLY A 1 93 ? 7.130 -6.559 -37.227 1.00 88.50 93 GLY A CA 1
ATOM 725 C C . GLY A 1 93 ? 7.580 -5.830 -35.961 1.00 88.50 93 GLY A C 1
ATOM 726 O O . GLY A 1 93 ? 8.260 -4.810 -36.050 1.00 88.50 93 GLY A O 1
ATOM 727 N N . GLU A 1 94 ? 7.181 -6.320 -34.787 1.00 87.06 94 GLU A N 1
ATOM 728 C CA . GLU A 1 94 ? 7.560 -5.728 -33.504 1.00 87.06 94 GLU A CA 1
ATOM 729 C C . GLU A 1 94 ? 9.037 -6.012 -33.171 1.00 87.06 94 GLU A C 1
ATOM 731 O O . GLU A 1 94 ? 9.622 -7.050 -33.510 1.00 87.06 94 GLU A O 1
ATOM 736 N N . THR A 1 95 ? 9.662 -5.065 -32.479 1.00 89.81 95 THR A N 1
ATOM 737 C CA . THR A 1 95 ? 11.043 -5.177 -32.005 1.00 89.81 95 THR A CA 1
ATOM 738 C C . THR A 1 95 ? 11.080 -5.863 -30.638 1.00 89.81 95 THR A C 1
ATOM 740 O O . THR A 1 95 ? 10.101 -5.859 -29.894 1.00 89.81 95 THR A O 1
ATOM 743 N N . CYS A 1 96 ? 12.223 -6.432 -30.246 1.00 88.88 96 CYS A N 1
ATOM 744 C CA . CYS A 1 96 ? 12.344 -7.114 -28.952 1.00 88.88 96 CYS A CA 1
ATOM 745 C C . CYS A 1 96 ? 12.045 -6.163 -27.778 1.00 88.88 96 CYS A C 1
AT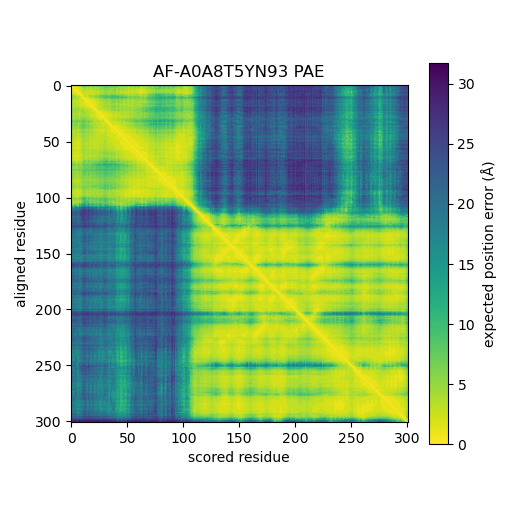OM 747 O O . CYS A 1 96 ? 11.444 -6.563 -26.782 1.00 88.88 96 CYS A O 1
ATOM 749 N N . ILE A 1 97 ? 12.437 -4.891 -27.916 1.00 87.19 97 ILE A N 1
ATOM 750 C CA . ILE A 1 97 ? 12.253 -3.857 -26.893 1.00 87.19 97 ILE A CA 1
ATOM 751 C C . ILE A 1 97 ? 10.819 -3.303 -26.830 1.00 87.19 97 ILE A C 1
ATOM 753 O O . ILE A 1 97 ? 10.516 -2.517 -25.934 1.00 87.19 97 ILE A O 1
ATOM 757 N N . ASP A 1 98 ? 9.919 -3.693 -27.739 1.00 80.94 98 ASP A N 1
ATOM 758 C CA . ASP A 1 98 ? 8.508 -3.294 -27.645 1.00 80.94 98 ASP A CA 1
ATOM 759 C C . ASP A 1 98 ? 7.812 -3.960 -26.453 1.00 80.94 98 ASP A C 1
ATOM 761 O O . ASP A 1 98 ? 7.010 -3.311 -25.780 1.00 80.94 98 ASP A O 1
ATOM 765 N N . CYS A 1 99 ? 8.199 -5.198 -26.127 1.00 80.44 99 CYS A N 1
ATOM 766 C CA . CYS A 1 99 ? 7.714 -5.917 -24.948 1.00 80.44 99 CYS A CA 1
ATOM 767 C C . CYS A 1 99 ? 8.777 -6.043 -23.849 1.00 80.44 99 CYS A C 1
ATOM 769 O O . CYS A 1 99 ? 8.464 -5.902 -22.671 1.00 80.44 99 CYS A O 1
ATOM 771 N N . HIS A 1 100 ? 10.041 -6.288 -24.199 1.00 85.56 100 HIS A N 1
ATOM 772 C CA . HIS A 1 100 ? 11.070 -6.634 -23.220 1.00 85.56 100 HIS A CA 1
ATOM 773 C C . HIS A 1 100 ? 11.887 -5.429 -22.729 1.00 85.56 100 HIS A C 1
ATOM 775 O O . HIS A 1 100 ? 13.118 -5.402 -22.808 1.00 85.56 100 HIS A O 1
ATOM 781 N N . LYS A 1 101 ? 11.202 -4.412 -22.201 1.00 77.19 101 LYS A N 1
ATOM 782 C CA . LYS A 1 101 ? 11.849 -3.259 -21.558 1.00 77.19 101 LYS A CA 1
ATOM 783 C C . LYS A 1 101 ? 12.310 -3.666 -20.160 1.00 77.19 101 LYS A C 1
ATOM 785 O O . LYS A 1 101 ? 11.498 -4.043 -19.331 1.00 77.19 101 LYS A O 1
ATOM 790 N N . GLY A 1 102 ? 13.619 -3.615 -19.914 1.00 78.00 102 GLY A N 1
ATOM 791 C CA . GLY A 1 102 ? 14.193 -3.933 -18.601 1.00 78.00 102 GLY A CA 1
ATOM 792 C C . GLY A 1 102 ? 14.687 -5.375 -18.404 1.00 78.00 102 GLY A C 1
ATOM 793 O O . GLY A 1 102 ? 14.736 -5.855 -17.279 1.00 78.00 102 GLY A O 1
ATOM 794 N N . ILE A 1 103 ? 15.084 -6.075 -19.479 1.00 78.88 103 ILE A N 1
ATOM 795 C CA . ILE A 1 103 ? 15.627 -7.454 -19.409 1.00 78.88 103 ILE A CA 1
ATOM 796 C C . ILE A 1 103 ? 16.863 -7.565 -18.505 1.00 78.88 103 ILE A C 1
ATOM 798 O O . ILE A 1 103 ? 16.982 -8.507 -17.729 1.00 78.88 103 ILE A O 1
ATOM 802 N N . ALA A 1 104 ? 17.824 -6.652 -18.671 1.00 77.19 104 ALA A N 1
ATOM 803 C CA . ALA A 1 104 ? 19.127 -6.727 -18.002 1.00 77.19 104 ALA A CA 1
ATOM 804 C C . ALA A 1 104 ? 19.203 -5.849 -16.745 1.00 77.19 104 ALA A C 1
ATOM 806 O O . ALA A 1 104 ? 19.966 -6.133 -15.823 1.00 77.19 104 ALA A O 1
ATOM 807 N N . HIS A 1 105 ? 18.415 -4.779 -16.715 1.00 77.25 105 HIS A N 1
ATOM 808 C CA . HIS A 1 105 ? 18.361 -3.808 -15.632 1.00 77.25 105 HIS A CA 1
ATOM 809 C C . HIS A 1 105 ? 16.900 -3.468 -15.387 1.00 77.25 105 HIS A C 1
ATOM 811 O O . HIS A 1 105 ? 16.160 -3.308 -16.357 1.00 77.25 105 HIS A O 1
ATOM 817 N N . PHE A 1 106 ? 16.507 -3.301 -14.124 1.00 70.56 106 PHE A N 1
ATOM 818 C CA . PHE A 1 106 ? 15.166 -2.824 -13.793 1.00 70.56 106 PHE A CA 1
ATOM 819 C C . PHE A 1 106 ? 14.870 -1.546 -14.584 1.00 70.56 106 PHE A C 1
ATOM 821 O O . PHE A 1 106 ? 15.749 -0.677 -14.650 1.00 70.56 106 PHE A O 1
ATOM 828 N N . PRO A 1 107 ? 13.703 -1.424 -15.236 1.00 68.25 107 PRO A N 1
ATOM 829 C CA . PRO A 1 107 ? 13.351 -0.195 -15.930 1.00 68.25 107 PRO A CA 1
ATOM 830 C C . PRO A 1 107 ? 13.346 0.974 -14.931 1.00 68.25 107 PRO A C 1
ATOM 832 O O . PRO A 1 107 ? 13.229 0.749 -13.726 1.00 68.25 107 PRO A O 1
ATOM 835 N N . PRO A 1 108 ? 13.563 2.216 -15.386 1.00 69.00 108 PRO A N 1
ATOM 836 C CA . PRO A 1 108 ? 13.336 3.365 -14.527 1.00 69.00 108 PRO A CA 1
ATOM 837 C C . PRO A 1 108 ? 11.897 3.337 -14.041 1.00 69.00 108 PRO A C 1
ATOM 839 O O . PRO A 1 108 ? 10.973 3.015 -14.791 1.00 69.00 108 PRO A O 1
ATOM 842 N N . GLU A 1 109 ? 11.745 3.579 -12.749 1.00 62.62 109 GLU A N 1
ATOM 843 C CA . GLU A 1 109 ? 10.450 3.462 -12.117 1.00 62.62 109 GLU A CA 1
ATOM 844 C C . GLU A 1 109 ? 9.570 4.634 -12.527 1.00 62.62 109 GLU A C 1
ATOM 846 O O . GLU A 1 109 ? 9.957 5.803 -12.433 1.00 62.62 109 GLU A O 1
ATOM 851 N N . ILE A 1 110 ? 8.356 4.309 -12.962 1.00 61.84 110 ILE A N 1
ATOM 852 C CA . ILE A 1 110 ? 7.297 5.297 -13.077 1.00 61.84 110 ILE A CA 1
ATOM 853 C C . ILE A 1 110 ? 6.863 5.574 -11.644 1.00 61.84 110 ILE A C 1
ATOM 855 O O . ILE A 1 110 ? 6.153 4.776 -11.039 1.00 61.84 110 ILE A O 1
ATOM 859 N N . LYS A 1 111 ? 7.327 6.685 -11.075 1.00 63.78 111 LYS A N 1
ATOM 860 C CA . LYS A 1 111 ? 6.785 7.159 -9.802 1.00 63.78 111 LYS A CA 1
ATOM 861 C C . LYS A 1 111 ? 5.317 7.497 -10.011 1.00 63.78 111 LYS A C 1
ATOM 863 O O . LYS A 1 111 ? 4.963 8.090 -11.036 1.00 63.78 111 LYS A O 1
ATOM 868 N N . MET A 1 112 ? 4.464 7.131 -9.056 1.00 66.31 112 MET A N 1
ATOM 869 C CA . MET A 1 112 ? 3.114 7.677 -9.067 1.00 66.31 112 MET A CA 1
ATOM 870 C C . MET A 1 112 ? 3.189 9.200 -9.018 1.00 66.31 112 MET A C 1
ATOM 872 O O . MET A 1 112 ? 3.994 9.773 -8.290 1.00 66.31 112 MET A O 1
ATOM 876 N N . ASP A 1 113 ? 2.356 9.840 -9.833 1.00 62.84 113 ASP A N 1
ATOM 877 C CA . ASP A 1 113 ? 2.176 11.285 -9.792 1.00 62.84 113 ASP A CA 1
ATOM 878 C C . ASP A 1 113 ? 1.676 11.689 -8.395 1.00 62.84 113 ASP A C 1
ATOM 880 O O . ASP A 1 113 ? 0.667 11.150 -7.925 1.00 62.84 113 ASP A O 1
ATOM 884 N N . ASP A 1 114 ? 2.355 12.651 -7.764 1.00 61.28 114 ASP A N 1
ATOM 885 C CA . ASP A 1 114 ? 2.016 13.214 -6.450 1.00 61.28 114 ASP A CA 1
ATOM 886 C C . ASP A 1 114 ? 0.542 13.670 -6.381 1.00 61.28 114 ASP A C 1
ATOM 888 O O . ASP A 1 114 ? -0.087 13.654 -5.318 1.00 61.28 114 ASP A O 1
ATOM 892 N N . ASN A 1 115 ? -0.059 14.007 -7.530 1.00 65.12 115 ASN A N 1
ATOM 893 C CA . ASN A 1 115 ? -1.474 14.360 -7.632 1.00 65.12 115 ASN A CA 1
ATOM 894 C C . ASN A 1 115 ? -2.424 13.240 -7.174 1.00 65.12 115 ASN A C 1
ATOM 896 O O . ASN A 1 115 ? -3.485 13.543 -6.637 1.00 65.12 115 ASN A O 1
ATOM 900 N N . ALA A 1 116 ? -2.074 11.960 -7.344 1.00 69.00 116 ALA A N 1
ATOM 901 C CA . ALA A 1 116 ? -2.963 10.849 -6.988 1.00 69.00 116 ALA A CA 1
ATOM 902 C C . ALA A 1 116 ? -3.130 10.696 -5.466 1.00 69.00 116 ALA A C 1
ATOM 904 O O . ALA A 1 116 ? -4.224 10.393 -4.987 1.00 69.00 116 ALA A O 1
ATOM 905 N N . ALA A 1 117 ? -2.060 10.934 -4.700 1.00 71.62 117 ALA A N 1
ATOM 906 C CA . ALA A 1 117 ? -2.113 10.925 -3.240 1.00 71.62 117 ALA A CA 1
ATOM 907 C C . ALA A 1 117 ? -2.890 12.145 -2.720 1.00 71.62 117 ALA A C 1
ATOM 909 O O . ALA A 1 117 ? -3.754 12.015 -1.853 1.00 71.62 117 ALA A O 1
ATOM 910 N N . HIS A 1 118 ? -2.650 13.322 -3.308 1.00 74.88 118 HIS A N 1
ATOM 911 C CA . HIS A 1 118 ? -3.402 14.536 -2.987 1.00 74.88 118 HIS A CA 1
ATOM 912 C C . HIS A 1 118 ? -4.891 14.428 -3.329 1.00 74.88 118 HIS A C 1
ATOM 914 O O . HIS A 1 118 ? -5.733 14.940 -2.592 1.00 74.88 118 HIS A O 1
ATOM 920 N N . GLU A 1 119 ? -5.242 13.738 -4.412 1.00 78.44 119 GLU A N 1
ATOM 921 C CA . GLU A 1 119 ? -6.633 13.485 -4.777 1.00 78.44 119 GLU A CA 1
ATOM 922 C C . GLU A 1 119 ? -7.328 12.582 -3.748 1.00 78.44 119 GLU A C 1
ATOM 924 O O . GLU A 1 119 ? -8.480 12.839 -3.392 1.00 78.44 119 GLU A O 1
ATOM 929 N N . LEU A 1 120 ? -6.625 11.587 -3.197 1.00 81.38 120 LEU A N 1
ATOM 930 C CA . LEU A 1 120 ? -7.134 10.767 -2.095 1.00 81.38 120 LEU A CA 1
ATOM 931 C C . LEU A 1 120 ? -7.346 11.599 -0.820 1.00 81.38 120 LEU A C 1
ATOM 933 O O . LEU A 1 120 ? -8.392 11.493 -0.183 1.00 81.38 120 LEU A O 1
ATOM 937 N N . GLU A 1 121 ? -6.403 12.483 -0.483 1.00 82.69 121 GLU A N 1
ATOM 938 C CA . GLU A 1 121 ? -6.547 13.409 0.649 1.00 82.69 121 GLU A CA 1
ATOM 939 C C . GLU A 1 121 ? -7.716 14.384 0.463 1.00 82.69 121 GLU A C 1
ATOM 941 O O . GLU A 1 121 ? -8.446 14.669 1.412 1.00 82.69 121 GLU A O 1
ATOM 946 N N . SER A 1 122 ? -7.939 14.865 -0.763 1.00 82.06 122 SER A N 1
ATOM 947 C CA . SER A 1 122 ? -9.042 15.779 -1.083 1.00 82.06 122 SER A CA 1
ATOM 948 C C . SER A 1 122 ? -10.428 15.145 -0.907 1.00 82.06 122 SER A C 1
ATOM 950 O O . SER A 1 122 ? -11.415 15.855 -0.716 1.00 82.06 122 SER A O 1
ATOM 952 N N . GLN A 1 123 ? -10.494 13.810 -0.926 1.00 83.00 123 GLN A N 1
ATOM 953 C CA . GLN A 1 123 ? -11.707 13.020 -0.705 1.00 83.00 123 GLN A CA 1
ATOM 954 C C . GLN A 1 123 ? -11.946 12.681 0.774 1.00 83.00 123 GLN A C 1
ATOM 956 O O . GLN A 1 123 ? -12.911 11.981 1.096 1.00 83.00 123 GLN A O 1
ATOM 961 N N . ALA A 1 124 ? -11.100 13.171 1.688 1.00 85.44 124 ALA A N 1
ATOM 962 C CA . ALA A 1 124 ? -11.346 13.046 3.117 1.00 85.44 124 ALA A CA 1
ATOM 963 C C . ALA A 1 124 ? -12.715 13.635 3.492 1.00 85.44 124 ALA A C 1
ATOM 965 O O . ALA A 1 124 ? -13.135 14.682 2.992 1.00 85.44 124 ALA A O 1
ATOM 966 N N . ALA A 1 125 ? -13.419 12.955 4.396 1.00 78.44 125 ALA A N 1
ATOM 967 C CA . ALA A 1 125 ? -14.732 13.374 4.850 1.00 78.44 125 ALA A CA 1
ATOM 968 C C . ALA A 1 125 ? -14.637 14.751 5.525 1.00 78.44 125 ALA A C 1
ATOM 970 O O . ALA A 1 125 ? -14.027 14.911 6.580 1.00 78.44 125 ALA A O 1
ATOM 971 N N . THR A 1 126 ? -15.271 15.753 4.919 1.00 74.69 126 THR A N 1
ATOM 972 C CA . THR A 1 126 ? -15.329 17.122 5.457 1.00 74.69 126 THR A CA 1
ATOM 973 C C . THR A 1 126 ? -16.302 17.252 6.627 1.00 74.69 126 THR A C 1
ATOM 975 O O . THR A 1 126 ? -16.198 18.180 7.426 1.00 74.69 126 THR A O 1
ATOM 978 N N . SER A 1 127 ? -17.246 16.318 6.745 1.00 78.56 127 SER A N 1
ATOM 979 C CA . SER A 1 127 ? -18.151 16.175 7.883 1.00 78.56 127 SER A CA 1
ATOM 980 C C . SER A 1 127 ? -18.576 14.715 8.020 1.00 78.56 127 SER A C 1
ATOM 982 O O . SER A 1 127 ? -18.672 13.995 7.026 1.00 78.56 127 SER A O 1
ATOM 984 N N . VAL A 1 128 ? -18.813 14.274 9.254 1.00 86.25 128 VAL A N 1
ATOM 985 C CA . VAL A 1 128 ? -19.246 12.909 9.577 1.00 86.25 128 VAL A CA 1
ATOM 986 C C . VAL A 1 128 ? -20.474 12.963 10.480 1.00 86.25 128 VAL A C 1
ATOM 988 O O . VAL A 1 128 ? -20.724 13.970 11.140 1.00 86.25 128 VAL A O 1
ATOM 991 N N . THR A 1 129 ? -21.261 11.891 10.500 1.00 91.56 129 THR A N 1
ATOM 992 C CA . THR A 1 129 ? -22.461 11.776 11.344 1.00 91.56 129 THR A CA 1
ATOM 993 C C . THR A 1 129 ? -22.313 10.613 12.317 1.00 91.56 129 THR A C 1
ATOM 995 O O . THR A 1 129 ? -21.533 9.692 12.077 1.00 91.56 129 THR A O 1
ATOM 998 N N . ASN A 1 130 ? -23.050 10.641 13.429 1.00 94.06 130 ASN A N 1
ATOM 999 C CA . ASN A 1 130 ? -23.044 9.531 14.382 1.00 94.06 130 ASN A CA 1
ATOM 1000 C C . ASN A 1 130 ? -23.569 8.259 13.700 1.00 94.06 130 ASN A C 1
ATOM 1002 O O . ASN A 1 130 ? -24.624 8.279 13.069 1.00 94.06 130 ASN A O 1
ATOM 1006 N N . GLY A 1 131 ? -22.836 7.159 13.846 1.00 93.62 131 GLY A N 1
ATOM 1007 C CA . GLY A 1 131 ? -23.090 5.889 13.169 1.00 93.62 131 GLY A CA 1
ATOM 1008 C C . GLY A 1 131 ? -22.459 5.767 11.779 1.00 93.62 131 GLY A C 1
ATOM 1009 O O . GLY A 1 131 ? -22.531 4.688 11.201 1.00 93.62 131 GLY A O 1
ATOM 1010 N N . ALA A 1 132 ? -21.832 6.819 11.239 1.00 94.56 132 ALA A N 1
ATOM 1011 C CA . ALA A 1 132 ? -21.098 6.715 9.980 1.00 94.56 132 ALA A CA 1
ATOM 1012 C C . ALA A 1 132 ? -19.846 5.841 10.138 1.00 94.56 132 ALA A C 1
ATOM 1014 O O . ALA A 1 132 ? -19.176 5.885 11.171 1.00 94.56 132 ALA A O 1
ATOM 1015 N N . HIS A 1 133 ? -19.514 5.095 9.088 1.00 95.75 133 HIS A N 1
ATOM 1016 C CA . HIS A 1 133 ? -18.244 4.386 8.963 1.00 95.75 133 HIS A CA 1
ATOM 1017 C C . HIS A 1 133 ? -17.241 5.279 8.235 1.00 95.75 133 HIS A C 1
ATOM 1019 O O . HIS A 1 133 ? -17.588 5.905 7.232 1.00 95.75 133 HIS A O 1
ATOM 1025 N N . ILE A 1 134 ? -16.018 5.355 8.752 1.00 96.00 134 ILE A N 1
ATOM 1026 C CA . ILE A 1 134 ? -14.923 6.111 8.146 1.00 96.00 134 ILE A CA 1
ATOM 1027 C C . ILE A 1 134 ? -13.644 5.283 8.107 1.00 96.00 134 ILE A C 1
ATOM 1029 O O . ILE A 1 134 ? -13.420 4.419 8.952 1.00 96.00 134 ILE A O 1
ATOM 1033 N N . TYR A 1 135 ? -12.795 5.576 7.126 1.00 95.88 135 TYR A N 1
ATOM 1034 C CA . TYR A 1 135 ? -11.637 4.758 6.786 1.00 95.88 135 TYR A CA 1
ATOM 1035 C C . TYR A 1 135 ? -10.374 5.618 6.711 1.00 95.88 135 TYR A C 1
ATOM 1037 O O . TYR A 1 135 ? -10.260 6.455 5.810 1.00 95.88 135 TYR A O 1
ATOM 1045 N N . PRO A 1 136 ? -9.406 5.447 7.625 1.00 95.19 136 PRO A N 1
ATOM 1046 C CA . PRO A 1 136 ? -8.102 6.082 7.501 1.00 95.19 136 PRO A CA 1
ATOM 1047 C C . PRO A 1 136 ? -7.457 5.718 6.162 1.00 95.19 136 PRO A C 1
ATOM 1049 O O . PRO A 1 136 ? -7.435 4.552 5.786 1.00 95.19 136 PRO A O 1
ATOM 1052 N N . PHE A 1 137 ? -6.912 6.686 5.435 1.00 93.25 137 PHE A N 1
ATOM 1053 C CA . PHE A 1 137 ? -6.155 6.427 4.197 1.00 93.25 137 PHE A CA 1
ATOM 1054 C C . PHE A 1 137 ? -4.638 6.456 4.423 1.00 93.25 137 PHE A C 1
ATOM 1056 O O . PHE A 1 137 ? -3.858 6.276 3.496 1.00 93.25 137 PHE A O 1
ATOM 1063 N N . LYS A 1 138 ? -4.223 6.691 5.667 1.00 93.31 138 LYS A N 1
ATOM 1064 C CA . LYS A 1 138 ? -2.845 6.635 6.142 1.00 93.31 138 LYS A CA 1
ATOM 1065 C C . LYS A 1 138 ? -2.821 6.164 7.586 1.00 93.31 138 LYS A C 1
ATOM 1067 O O . LYS A 1 138 ? -3.860 6.176 8.257 1.00 93.31 138 LYS A O 1
ATOM 1072 N N . THR A 1 139 ? -1.640 5.810 8.077 1.00 94.44 139 THR A N 1
ATOM 1073 C CA . THR A 1 139 ? -1.429 5.559 9.505 1.00 94.44 139 THR A CA 1
ATOM 1074 C C . THR A 1 139 ? -1.947 6.740 10.320 1.00 94.44 139 THR A C 1
ATOM 1076 O O . THR A 1 139 ? -1.482 7.867 10.157 1.00 94.44 139 THR A O 1
ATOM 1079 N N . SER A 1 140 ? -2.937 6.474 11.169 1.00 94.75 140 SER A N 1
ATOM 1080 C CA . SER A 1 140 ? -3.699 7.495 11.895 1.00 94.75 140 SER A CA 1
ATOM 1081 C C . SER A 1 140 ? -3.730 7.199 13.387 1.00 94.75 140 SER A C 1
ATOM 1083 O O . SER A 1 140 ? -3.459 6.073 13.800 1.00 94.75 140 SER A O 1
ATOM 1085 N N . ARG A 1 141 ? -4.063 8.184 14.223 1.00 96.69 141 ARG A N 1
ATOM 1086 C CA . ARG A 1 141 ? -4.105 7.995 15.684 1.00 96.69 141 ARG A CA 1
ATOM 1087 C C . ARG A 1 141 ? -5.493 8.166 16.285 1.00 96.69 141 ARG A C 1
ATOM 1089 O O . ARG A 1 141 ? -6.217 9.100 15.945 1.00 96.69 141 ARG A O 1
ATOM 1096 N N . ILE A 1 142 ? -5.818 7.296 17.240 1.00 96.62 142 ILE A N 1
ATOM 1097 C CA . ILE A 1 142 ? -6.930 7.465 18.180 1.00 96.62 142 ILE A CA 1
ATOM 1098 C C . ILE A 1 142 ? -6.332 7.994 19.487 1.00 96.62 142 ILE A C 1
ATOM 1100 O O . ILE A 1 142 ? -5.906 7.215 20.344 1.00 96.62 142 ILE A O 1
ATOM 1104 N N . GLY A 1 143 ? -6.256 9.322 19.617 1.00 94.31 143 GLY A N 1
ATOM 1105 C CA . GLY A 1 143 ? -5.544 9.994 20.708 1.00 94.31 143 GLY A CA 1
ATOM 1106 C C . GLY A 1 143 ? -4.148 9.405 20.942 1.00 94.31 143 GLY A C 1
ATOM 1107 O O . GLY A 1 143 ? -3.420 9.123 19.992 1.00 94.31 143 GLY A O 1
ATOM 1108 N N . ASP A 1 144 ? -3.821 9.157 22.209 1.00 95.25 144 ASP A N 1
ATOM 1109 C CA . ASP A 1 144 ? -2.607 8.439 22.627 1.00 95.25 144 ASP A CA 1
ATOM 1110 C C . ASP A 1 144 ? -2.857 6.933 22.854 1.00 95.25 144 ASP A C 1
ATOM 1112 O O . ASP A 1 144 ? -2.006 6.221 23.386 1.00 95.25 144 ASP A O 1
ATOM 1116 N N . LEU A 1 145 ? -4.044 6.432 22.492 1.00 96.94 145 LEU A N 1
ATOM 1117 C CA . LEU A 1 145 ? -4.489 5.071 22.805 1.00 96.94 145 LEU A CA 1
ATOM 1118 C C . LEU A 1 145 ? -4.071 4.059 21.737 1.00 96.94 145 LEU A C 1
ATOM 1120 O O . LEU A 1 145 ? -3.747 2.916 22.060 1.00 96.94 145 LEU A O 1
ATOM 1124 N N . ALA A 1 146 ? -4.116 4.447 20.461 1.00 97.44 146 ALA A N 1
ATOM 1125 C CA . ALA A 1 146 ? -3.842 3.522 19.370 1.00 97.44 146 ALA A CA 1
ATOM 1126 C C . ALA A 1 146 ? -3.356 4.208 18.094 1.00 97.44 146 ALA A C 1
ATOM 1128 O O . ALA A 1 146 ? -3.801 5.303 17.744 1.00 97.44 146 ALA A O 1
ATOM 1129 N N . THR A 1 147 ? -2.516 3.485 17.361 1.00 97.69 147 THR A N 1
ATOM 1130 C CA . THR A 1 147 ? -2.130 3.768 15.980 1.00 97.69 147 THR A CA 1
ATOM 1131 C C . THR A 1 147 ? -2.887 2.816 15.063 1.00 97.69 147 THR A C 1
ATOM 1133 O O . THR A 1 147 ? -2.748 1.603 15.185 1.00 97.69 147 THR A O 1
ATOM 1136 N N . VAL A 1 148 ? -3.690 3.363 14.158 1.00 97.12 148 VAL A N 1
ATOM 1137 C CA . VAL A 1 148 ? -4.618 2.654 13.273 1.00 97.12 148 VAL A CA 1
ATOM 1138 C C . VAL A 1 148 ? -4.042 2.571 11.864 1.00 97.12 148 VAL A C 1
ATOM 1140 O O . VAL A 1 148 ? -3.499 3.555 11.357 1.00 97.12 148 VAL A O 1
ATOM 1143 N N . THR A 1 149 ? -4.172 1.407 11.232 1.00 96.31 149 THR A N 1
ATOM 1144 C CA . THR A 1 149 ? -3.683 1.156 9.871 1.00 96.31 149 THR A CA 1
ATOM 1145 C C . THR A 1 149 ? -4.681 1.648 8.808 1.00 96.31 149 THR A C 1
ATOM 1147 O O . THR A 1 149 ? -5.888 1.726 9.081 1.00 96.31 149 THR A O 1
ATOM 1150 N N . PRO A 1 150 ? -4.219 1.972 7.585 1.00 95.56 150 PRO A N 1
ATOM 1151 C CA . PRO A 1 150 ? -5.084 2.375 6.482 1.00 95.56 150 PRO A CA 1
ATOM 1152 C C . PRO A 1 150 ? -6.174 1.341 6.167 1.00 95.56 150 PRO A C 1
ATOM 1154 O O . PRO A 1 150 ? -5.984 0.133 6.290 1.00 95.56 150 PRO A O 1
ATOM 1157 N N . GLY A 1 151 ? -7.337 1.817 5.739 1.00 94.81 151 GLY A N 1
ATOM 1158 C CA . GLY A 1 151 ? -8.495 1.000 5.388 1.00 94.81 151 GLY A CA 1
ATOM 1159 C C . GLY A 1 151 ? -9.267 0.447 6.585 1.00 94.81 151 GLY A C 1
ATOM 1160 O O . GLY A 1 151 ? -10.350 -0.092 6.384 1.00 94.81 151 GLY A O 1
ATOM 1161 N N . THR A 1 152 ? -8.774 0.599 7.817 1.00 96.38 152 THR A N 1
ATOM 1162 C CA . THR A 1 152 ? -9.487 0.147 9.021 1.00 96.38 152 THR A CA 1
ATOM 1163 C C . THR A 1 152 ? -10.873 0.781 9.120 1.00 96.38 152 THR A C 1
ATOM 1165 O O . THR A 1 152 ? -11.020 1.988 8.962 1.00 96.38 152 THR A O 1
ATOM 1168 N N . ASP A 1 153 ? -11.893 -0.038 9.375 1.00 96.06 153 ASP A N 1
ATOM 1169 C CA . ASP A 1 153 ? -13.251 0.441 9.634 1.00 96.06 153 ASP A CA 1
ATOM 1170 C C . ASP A 1 153 ? -13.351 1.067 11.032 1.00 96.06 153 ASP A C 1
ATOM 1172 O O . ASP A 1 153 ? -13.049 0.421 12.041 1.00 96.06 153 ASP A O 1
ATOM 1176 N N . LEU A 1 154 ? -13.770 2.329 11.088 1.00 97.06 154 LEU A N 1
ATOM 1177 C CA . LEU A 1 154 ? -14.024 3.067 12.316 1.00 97.06 154 LEU A CA 1
ATOM 1178 C C . LEU A 1 154 ? -15.465 3.576 12.321 1.00 97.06 154 LEU A C 1
ATOM 1180 O O . LEU A 1 154 ? -15.867 4.347 11.450 1.00 97.06 154 LEU A O 1
ATOM 1184 N N . THR A 1 155 ? -16.232 3.225 13.352 1.00 97.38 155 THR A N 1
ATOM 1185 C CA . THR A 1 155 ? -17.596 3.742 13.520 1.00 97.38 155 THR A CA 1
ATOM 1186 C C . THR A 1 155 ? -17.577 5.042 14.316 1.00 97.38 155 THR A C 1
ATOM 1188 O O . THR A 1 155 ? -17.091 5.076 15.446 1.00 97.38 155 THR A O 1
ATOM 1191 N N . VAL A 1 156 ? -18.152 6.114 13.784 1.00 97.00 156 VAL A N 1
ATOM 1192 C CA . VAL A 1 156 ? -18.281 7.398 14.485 1.00 97.00 156 VAL A CA 1
ATOM 1193 C C . VAL A 1 156 ? -19.326 7.282 15.595 1.00 97.00 156 VAL A C 1
ATOM 1195 O O . VAL A 1 156 ? -20.494 6.995 15.343 1.00 97.00 156 VAL A O 1
ATOM 1198 N N . VAL A 1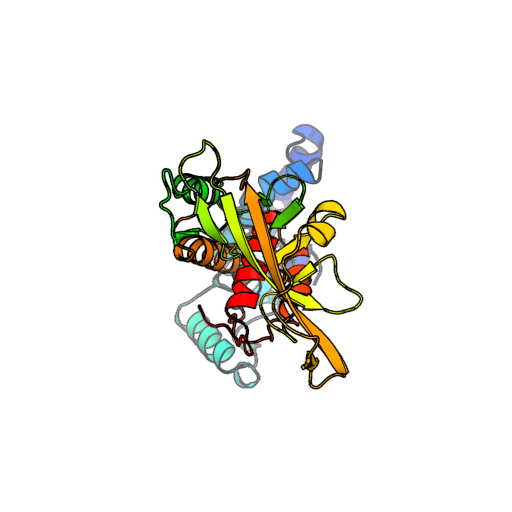 157 ? -18.916 7.515 16.839 1.00 96.62 157 VAL A N 1
ATOM 1199 C CA . VAL A 1 157 ? -19.789 7.488 18.024 1.00 96.62 157 VAL A CA 1
ATOM 1200 C C . VAL A 1 157 ? -20.289 8.886 18.367 1.00 96.62 157 VAL A C 1
ATOM 1202 O O . VAL A 1 157 ? -21.450 9.045 18.739 1.00 96.62 157 VAL A O 1
ATOM 1205 N N . ASP A 1 158 ? -19.424 9.889 18.221 1.00 95.06 158 ASP A N 1
ATOM 1206 C CA . ASP A 1 158 ? -19.757 11.287 18.480 1.00 95.06 158 ASP A CA 1
ATOM 1207 C C . ASP A 1 158 ? -19.043 12.208 17.485 1.00 95.06 158 ASP A C 1
ATOM 1209 O O . ASP A 1 158 ? -17.817 12.290 17.466 1.00 95.06 158 ASP A O 1
ATOM 1213 N N . ALA A 1 159 ? -19.822 12.901 16.658 1.00 92.88 159 ALA A N 1
ATOM 1214 C CA . ALA A 1 159 ? -19.370 13.872 15.667 1.00 92.88 159 ALA A CA 1
ATOM 1215 C C . ALA A 1 159 ? -19.527 15.337 16.124 1.00 92.88 159 ALA A C 1
ATOM 1217 O O . ALA A 1 159 ? -19.298 16.249 15.334 1.00 92.88 159 ALA A O 1
ATOM 1218 N N . SER A 1 160 ? -19.960 15.591 17.365 1.00 87.88 160 SER A N 1
ATOM 1219 C CA . SER A 1 160 ? -20.250 16.951 17.854 1.00 87.88 160 SER A CA 1
ATOM 1220 C C . SER A 1 160 ? -18.996 17.794 18.117 1.00 87.88 160 SER A C 1
ATOM 1222 O O . SER A 1 160 ? -19.059 19.026 18.115 1.00 87.88 160 SER A O 1
ATOM 1224 N N . GLY A 1 161 ? -17.858 17.138 18.349 1.00 83.25 161 GLY A N 1
ATOM 1225 C CA . GLY A 1 161 ? -16.570 17.774 18.599 1.00 83.25 161 GLY A CA 1
ATOM 1226 C C . GLY A 1 161 ? -15.807 18.151 17.327 1.00 83.25 161 GLY A C 1
ATOM 1227 O O . GLY A 1 161 ? -16.159 17.778 16.213 1.00 83.25 161 GLY A O 1
ATOM 1228 N N . LYS A 1 162 ? -14.686 18.864 17.505 1.00 84.69 162 LYS A N 1
ATOM 1229 C CA . LYS A 1 162 ? -13.743 19.175 16.412 1.00 84.69 162 LYS A CA 1
ATOM 1230 C C . LYS A 1 162 ? -13.101 17.914 15.817 1.00 84.69 162 LYS A C 1
ATOM 1232 O O . LYS A 1 162 ? -12.774 17.890 14.636 1.00 84.69 162 LYS A O 1
ATOM 1237 N N . GLN A 1 163 ? -12.883 16.908 16.655 1.00 91.56 163 GLN A N 1
ATOM 1238 C CA . GLN A 1 163 ? -12.417 15.581 16.272 1.00 91.56 163 GLN A CA 1
ATOM 1239 C C . GLN A 1 163 ? -13.529 14.589 16.608 1.00 91.56 163 GLN A C 1
ATOM 1241 O O . GLN A 1 163 ? -14.031 14.639 17.737 1.00 91.56 163 GLN A O 1
ATOM 1246 N N . PRO A 1 164 ? -13.930 13.714 15.673 1.00 94.19 164 PRO A N 1
ATOM 1247 C CA . PRO A 1 164 ? -14.945 12.722 15.967 1.00 94.19 164 PRO A CA 1
ATOM 1248 C C . PRO A 1 164 ? -14.399 11.690 16.957 1.00 94.19 164 PRO A C 1
ATOM 1250 O O . PRO A 1 164 ? -13.259 11.229 16.839 1.00 94.19 164 PRO A O 1
ATOM 1253 N N . ILE A 1 165 ? -15.227 11.295 17.920 1.00 96.56 165 ILE A N 1
ATOM 1254 C CA . ILE A 1 165 ? -14.974 10.101 18.722 1.00 96.56 165 ILE A CA 1
ATOM 1255 C C . ILE A 1 165 ? -15.365 8.898 17.878 1.00 96.56 165 ILE A C 1
ATOM 1257 O O . ILE A 1 165 ? -16.511 8.777 17.442 1.00 96.56 165 ILE A O 1
ATOM 1261 N N . VAL A 1 166 ? -14.412 8.002 17.663 1.00 97.38 166 VAL A N 1
ATOM 1262 C CA . VAL A 1 166 ? -14.586 6.786 16.874 1.00 97.38 166 VAL A CA 1
ATOM 1263 C C . VAL A 1 166 ? -14.518 5.556 17.761 1.00 97.38 166 VAL A C 1
ATOM 1265 O O . VAL A 1 166 ? -13.861 5.558 18.802 1.00 97.38 166 VAL A O 1
ATOM 1268 N N . ARG A 1 167 ? -15.184 4.490 17.328 1.00 97.56 167 ARG A N 1
ATOM 1269 C CA . ARG A 1 167 ? -15.073 3.146 17.875 1.00 97.56 167 ARG A CA 1
ATOM 1270 C C . ARG A 1 167 ? -14.341 2.267 16.878 1.00 97.56 167 ARG A C 1
ATOM 1272 O O . ARG A 1 167 ? -14.806 2.074 15.760 1.00 97.56 167 ARG A O 1
ATOM 1279 N N . LEU A 1 168 ? -13.236 1.701 17.336 1.00 97.19 168 LEU A N 1
ATOM 1280 C CA . LEU A 1 168 ? -12.528 0.615 16.682 1.00 97.19 168 LEU A CA 1
ATOM 1281 C C . LEU A 1 168 ? -12.998 -0.710 17.289 1.00 97.19 168 LEU A C 1
ATOM 1283 O O . LEU A 1 168 ? -13.043 -0.842 18.515 1.00 97.19 168 LEU A O 1
ATOM 1287 N N . GLN A 1 169 ? -13.328 -1.687 16.449 1.00 95.50 169 GLN A N 1
ATOM 1288 C CA . GLN A 1 169 ? -13.676 -3.046 16.867 1.00 95.50 169 GLN A CA 1
ATOM 1289 C C . GLN A 1 169 ? -12.734 -4.051 16.210 1.00 95.50 169 GLN A C 1
ATOM 1291 O O . GLN A 1 169 ? -12.350 -3.880 15.058 1.00 95.50 169 GLN A O 1
ATOM 1296 N N . GLY A 1 170 ? -12.367 -5.095 16.946 1.00 94.62 170 GLY A N 1
ATOM 1297 C CA . GLY A 1 170 ? -11.531 -6.165 16.423 1.00 94.62 170 GLY A CA 1
ATOM 1298 C C . GLY A 1 170 ? -11.319 -7.281 17.436 1.00 94.62 170 GLY A C 1
ATOM 1299 O O . GLY A 1 170 ? -12.016 -7.383 18.449 1.00 94.62 170 GLY A O 1
ATOM 1300 N N . TYR A 1 171 ? -10.324 -8.110 17.161 1.00 94.50 171 TYR A N 1
ATOM 1301 C CA . TYR A 1 171 ? -9.956 -9.271 17.955 1.00 94.50 171 TYR A CA 1
ATOM 1302 C C . TYR A 1 171 ? -8.567 -9.089 18.550 1.00 94.50 171 TYR A C 1
ATOM 1304 O O . TYR A 1 171 ? -7.628 -8.685 17.869 1.00 94.50 171 TYR A O 1
ATOM 1312 N N . GLN A 1 172 ? -8.428 -9.424 19.824 1.00 94.25 172 GLN A N 1
ATOM 1313 C CA . GLN A 1 172 ? -7.156 -9.453 20.530 1.00 94.25 172 GLN A CA 1
ATOM 1314 C C . GLN A 1 172 ? -6.702 -10.904 20.688 1.00 94.25 172 GLN A C 1
ATOM 1316 O O . GLN A 1 172 ? -7.509 -11.758 21.058 1.00 94.25 172 GLN A O 1
ATOM 1321 N N . MET A 1 173 ? -5.419 -11.166 20.441 1.00 93.38 173 MET A N 1
ATOM 1322 C CA . MET A 1 173 ? -4.789 -12.469 20.667 1.00 93.38 173 MET A CA 1
ATOM 1323 C C . MET A 1 173 ? -4.019 -12.456 21.991 1.00 93.38 173 MET A C 1
ATOM 1325 O O . MET A 1 173 ? -3.305 -11.493 22.282 1.00 93.38 173 MET A O 1
ATOM 1329 N N . GLN A 1 174 ? -4.137 -13.519 22.785 1.00 92.50 174 GLN A N 1
ATOM 1330 C CA . GLN A 1 174 ? -3.381 -13.668 24.031 1.00 92.50 174 GLN A CA 1
ATOM 1331 C C . GLN A 1 174 ? -1.869 -13.676 23.754 1.00 92.50 174 GLN A C 1
ATOM 1333 O O . GLN A 1 174 ? -1.407 -14.340 22.825 1.00 92.50 174 GLN A O 1
ATOM 1338 N N . GLY A 1 175 ? -1.097 -12.921 24.544 1.00 89.94 175 GLY A N 1
ATOM 1339 C CA . GLY A 1 175 ? 0.346 -12.732 24.337 1.00 89.94 175 GLY A CA 1
ATOM 1340 C C . GLY A 1 175 ? 0.712 -11.719 23.242 1.00 89.94 175 GLY A C 1
ATOM 1341 O O . GLY A 1 175 ? 1.892 -11.466 23.009 1.00 89.94 175 GLY A O 1
ATOM 1342 N N . SER A 1 176 ? -0.283 -11.131 22.574 1.00 91.06 176 SER A N 1
ATOM 1343 C CA . SER A 1 176 ? -0.143 -10.020 21.626 1.00 91.06 176 SER A CA 1
ATOM 1344 C C . SER A 1 176 ? -1.209 -8.959 21.923 1.00 91.06 176 SER A C 1
ATOM 1346 O O . SER A 1 176 ? -1.862 -8.442 21.012 1.00 91.06 176 SER A O 1
ATOM 1348 N N . GLU A 1 177 ? -1.416 -8.635 23.206 1.00 91.62 177 GLU A N 1
ATOM 1349 C CA . GLU A 1 177 ? -2.499 -7.744 23.640 1.00 91.62 177 GLU A CA 1
ATOM 1350 C C . GLU A 1 177 ? -2.383 -6.317 23.089 1.00 91.62 177 GLU A C 1
ATOM 1352 O O . GLU A 1 177 ? -3.377 -5.597 23.027 1.00 91.62 177 GLU A O 1
ATOM 1357 N N . ASN A 1 178 ? -1.195 -5.912 22.653 1.00 95.00 178 ASN A N 1
ATOM 1358 C CA . ASN A 1 178 ? -0.944 -4.607 22.056 1.00 95.00 178 ASN A CA 1
ATOM 1359 C C . ASN A 1 178 ? -1.464 -4.463 20.616 1.00 95.00 178 ASN A C 1
ATOM 1361 O O . ASN A 1 178 ? -1.219 -3.431 20.009 1.00 95.00 178 ASN A O 1
A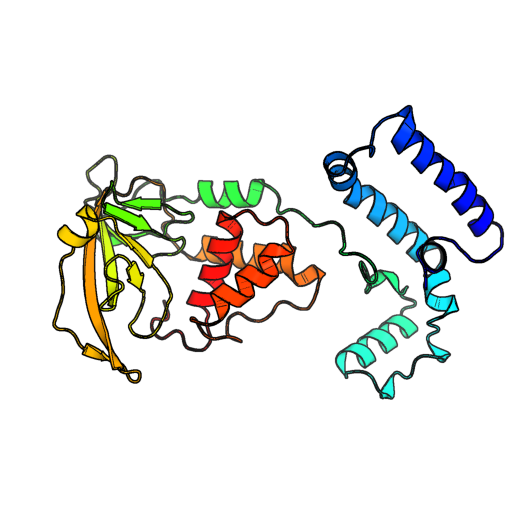TOM 1365 N N . THR A 1 179 ? -2.123 -5.465 20.032 1.00 96.06 179 THR A N 1
ATOM 1366 C CA . THR A 1 179 ? -2.595 -5.404 18.640 1.00 96.06 179 THR A CA 1
ATOM 1367 C C . THR A 1 179 ? -4.045 -5.860 18.541 1.00 96.06 179 THR A C 1
ATOM 1369 O O . THR A 1 179 ? -4.419 -6.890 19.105 1.00 96.06 179 THR A O 1
ATOM 1372 N N . LEU A 1 180 ? -4.857 -5.103 17.798 1.00 96.00 180 LEU A N 1
ATOM 1373 C CA . LEU A 1 180 ? -6.190 -5.523 17.368 1.00 96.00 180 LEU A CA 1
ATOM 1374 C C . LEU A 1 180 ? -6.141 -5.999 15.921 1.00 96.00 180 LEU A C 1
ATOM 1376 O O . LEU A 1 180 ? -5.614 -5.312 15.047 1.00 96.00 180 LEU A O 1
ATOM 1380 N N . TYR A 1 181 ? -6.728 -7.162 15.679 1.00 95.31 181 TYR A N 1
ATOM 1381 C CA . TYR A 1 181 ? -6.818 -7.813 14.379 1.00 95.31 181 TYR A CA 1
ATOM 1382 C C . TYR A 1 181 ? -8.256 -7.796 13.861 1.00 95.31 181 TYR A C 1
ATOM 1384 O O . TYR A 1 181 ? -9.196 -7.729 14.651 1.00 95.31 181 TYR A O 1
ATOM 1392 N N . LEU A 1 182 ? -8.437 -7.884 12.544 1.00 94.12 182 LEU A N 1
ATOM 1393 C CA . LEU A 1 182 ? -9.769 -7.895 11.931 1.00 94.12 182 LEU A CA 1
ATOM 1394 C C . LEU A 1 182 ? -10.600 -9.107 12.360 1.00 94.12 182 LEU A C 1
ATOM 1396 O O . LEU A 1 182 ? -11.772 -8.957 12.683 1.00 94.12 182 LEU A O 1
ATOM 1400 N N . ALA A 1 183 ? -9.986 -10.290 12.383 1.00 91.69 183 ALA A N 1
ATOM 1401 C CA . ALA A 1 183 ? -10.651 -11.545 12.705 1.00 91.69 183 ALA A CA 1
ATOM 1402 C C . ALA A 1 183 ? -9.690 -12.510 13.412 1.00 91.69 183 ALA A C 1
ATOM 1404 O O . ALA A 1 183 ? -8.471 -12.4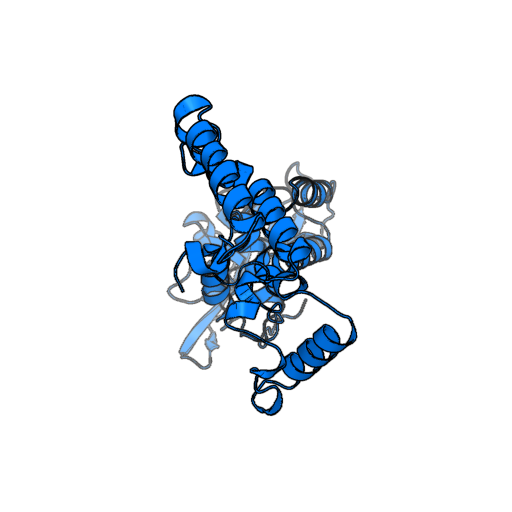48 13.225 1.00 91.69 183 ALA A O 1
ATOM 1405 N N . ALA A 1 184 ? -10.237 -13.432 14.206 1.00 90.19 184 ALA A N 1
ATOM 1406 C CA . ALA A 1 184 ? -9.457 -14.513 14.802 1.00 90.19 184 ALA A CA 1
ATOM 1407 C C . ALA A 1 184 ? -8.792 -15.374 13.710 1.00 90.19 184 ALA A C 1
ATOM 1409 O O . ALA A 1 184 ? -9.409 -15.703 12.700 1.00 90.19 184 ALA A O 1
ATOM 1410 N N . GLY A 1 185 ? -7.510 -15.702 13.888 1.00 86.75 185 GLY A N 1
ATOM 1411 C CA . GLY A 1 185 ? -6.713 -16.444 12.900 1.00 86.75 185 GLY A CA 1
ATOM 1412 C C . GLY A 1 185 ? -6.241 -15.620 11.688 1.00 86.75 185 GLY A C 1
ATOM 1413 O O . GLY A 1 185 ? -5.330 -16.053 10.977 1.00 86.75 185 GLY A O 1
ATOM 1414 N N . GLN A 1 186 ? -6.771 -14.406 11.479 1.00 88.62 186 GLN A N 1
ATOM 1415 C CA . GLN A 1 186 ? -6.373 -13.508 10.389 1.00 88.62 186 GLN A CA 1
ATOM 1416 C C . GLN A 1 186 ? -5.518 -12.357 10.926 1.00 88.62 186 GLN A C 1
ATOM 1418 O O . GLN A 1 186 ? -5.997 -11.433 11.576 1.00 88.62 186 GLN A O 1
ATOM 1423 N N . ARG A 1 187 ? -4.223 -12.377 10.612 1.00 85.38 187 ARG A N 1
ATOM 1424 C CA . ARG A 1 187 ? -3.209 -11.392 11.020 1.00 85.38 187 ARG A CA 1
ATOM 1425 C C . ARG A 1 187 ? -3.283 -10.093 10.204 1.00 85.38 187 ARG A C 1
ATOM 1427 O O . ARG A 1 187 ? -2.264 -9.531 9.801 1.00 85.38 187 ARG A O 1
ATOM 1434 N N . LEU A 1 188 ? -4.495 -9.604 9.958 1.00 94.38 188 LEU A N 1
ATOM 1435 C CA . LEU A 1 188 ? -4.739 -8.259 9.450 1.00 94.38 188 LEU A CA 1
ATOM 1436 C C . LEU A 1 188 ? -4.851 -7.327 10.658 1.00 94.38 188 LEU A C 1
ATOM 1438 O O . LEU A 1 188 ? -5.894 -7.265 11.303 1.00 94.38 188 LEU A O 1
ATOM 1442 N N . ALA A 1 189 ? -3.748 -6.660 11.000 1.00 95.25 189 ALA A N 1
ATOM 1443 C C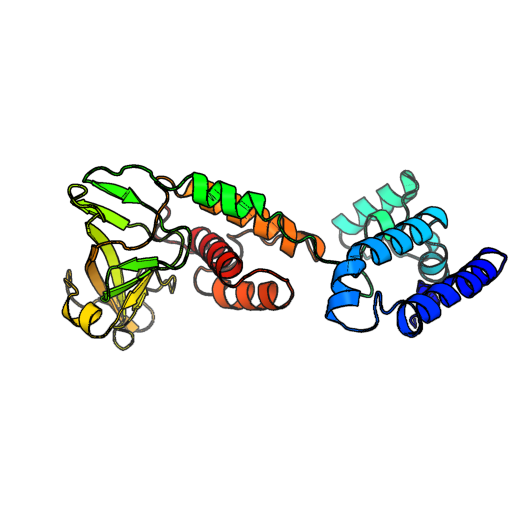A . ALA A 1 189 ? -3.706 -5.709 12.107 1.00 95.25 189 ALA A CA 1
ATOM 1444 C C . ALA A 1 189 ? -4.478 -4.428 11.750 1.00 95.25 189 ALA A C 1
ATOM 1446 O O . ALA A 1 189 ? -4.127 -3.732 10.795 1.00 95.25 189 ALA A O 1
ATOM 1447 N N . LEU A 1 190 ? -5.507 -4.123 12.538 1.00 96.62 190 LEU A N 1
ATOM 1448 C CA . LEU A 1 190 ? -6.299 -2.896 12.455 1.00 96.62 190 LEU A CA 1
ATOM 1449 C C . LEU A 1 190 ? -5.638 -1.753 13.224 1.00 96.62 190 LEU A C 1
ATOM 1451 O O . LEU A 1 190 ? -5.635 -0.607 12.782 1.00 96.62 190 LEU A O 1
ATOM 1455 N N . ALA A 1 191 ? -5.068 -2.057 14.392 1.00 97.31 191 ALA A N 1
ATOM 1456 C CA . ALA A 1 191 ? -4.364 -1.067 15.190 1.00 97.31 191 ALA A CA 1
ATOM 1457 C C . ALA A 1 191 ? -3.341 -1.687 16.139 1.00 97.31 191 ALA A C 1
ATOM 1459 O O . ALA A 1 191 ? -3.532 -2.796 16.643 1.00 97.31 191 ALA A O 1
ATOM 1460 N N . THR A 1 192 ? -2.315 -0.902 16.447 1.00 97.31 192 THR A N 1
ATOM 1461 C CA . THR A 1 192 ? -1.381 -1.132 17.550 1.00 97.31 192 THR A CA 1
ATOM 1462 C C . THR A 1 192 ? -1.762 -0.222 18.714 1.00 97.31 192 THR A C 1
ATOM 1464 O O . THR A 1 192 ? -1.933 0.982 18.538 1.00 97.31 192 THR A O 1
ATOM 1467 N N . LEU A 1 193 ? -1.902 -0.791 19.903 1.00 97.38 193 LEU A N 1
ATOM 1468 C CA . LEU A 1 193 ? -2.342 -0.135 21.128 1.00 97.38 193 LEU A CA 1
ATOM 1469 C C . LEU A 1 193 ? -1.145 0.276 21.992 1.00 97.38 193 LEU A C 1
ATOM 1471 O O . LEU A 1 193 ? -0.172 -0.473 22.110 1.00 97.38 193 LEU A O 1
ATOM 1475 N N . SER A 1 194 ? -1.248 1.434 22.642 1.00 96.94 194 SER A N 1
ATOM 1476 C CA . SER A 1 194 ? -0.361 1.823 23.746 1.00 96.94 194 SER A CA 1
ATOM 1477 C C . SER A 1 194 ? -0.726 1.083 25.038 1.00 96.94 194 SER A C 1
ATOM 1479 O O . SER A 1 194 ? -1.752 0.400 25.112 1.00 96.94 194 SER A O 1
ATOM 1481 N N . GLU A 1 195 ? 0.080 1.229 26.093 1.00 95.56 195 GLU A N 1
ATOM 1482 C CA . GLU A 1 195 ? -0.273 0.684 27.411 1.00 95.56 195 GLU A CA 1
ATOM 1483 C C . GLU A 1 195 ? -1.593 1.270 27.936 1.00 95.56 195 GLU A C 1
ATOM 1485 O O . GLU A 1 195 ? -2.409 0.562 28.532 1.00 95.56 195 GLU A O 1
ATOM 1490 N N . GLU A 1 196 ? -1.821 2.560 27.694 1.00 95.69 196 GLU A N 1
ATOM 1491 C CA . GLU A 1 196 ? -3.062 3.266 28.003 1.00 95.69 196 GLU A CA 1
ATOM 1492 C C . GLU A 1 196 ? -4.217 2.725 27.159 1.00 95.69 196 GLU A C 1
ATOM 1494 O O . GLU A 1 196 ? -5.301 2.478 27.690 1.00 95.69 196 GLU A O 1
ATOM 1499 N N . GLY A 1 197 ? -3.974 2.467 25.871 1.00 95.31 197 GLY A N 1
ATOM 1500 C CA . GLY A 1 197 ? -4.935 1.842 24.967 1.00 95.31 197 GLY A CA 1
ATOM 1501 C C . GLY A 1 197 ? -5.383 0.465 25.440 1.00 95.31 197 GLY A C 1
ATOM 1502 O O . GLY A 1 197 ? -6.581 0.199 25.487 1.00 95.31 197 GLY A O 1
ATOM 1503 N N . ILE A 1 198 ? -4.442 -0.385 25.866 1.00 94.25 198 ILE A N 1
ATOM 1504 C CA . ILE A 1 198 ? -4.740 -1.721 26.406 1.00 94.25 198 ILE A CA 1
ATOM 1505 C C . ILE A 1 198 ? -5.630 -1.617 27.650 1.00 94.25 198 ILE A C 1
ATOM 1507 O O . ILE A 1 198 ? -6.596 -2.368 27.776 1.00 94.25 198 ILE A O 1
ATOM 1511 N N . LYS A 1 199 ? -5.340 -0.675 28.558 1.00 94.06 199 LYS A N 1
ATOM 1512 C CA . LYS A 1 199 ? -6.147 -0.441 29.772 1.00 94.06 199 LYS A CA 1
ATOM 1513 C C . LYS A 1 199 ? -7.536 0.124 29.452 1.00 94.06 199 LYS A C 1
ATOM 1515 O O . LYS A 1 199 ? -8.475 -0.133 30.199 1.00 94.06 199 LYS A O 1
ATOM 1520 N N . ALA A 1 200 ? -7.660 0.883 28.364 1.00 95.19 200 ALA A N 1
ATOM 1521 C CA . ALA A 1 200 ? -8.907 1.496 27.907 1.00 95.19 200 ALA A CA 1
ATOM 1522 C C . ALA A 1 200 ? -9.787 0.562 27.053 1.00 95.19 200 ALA A C 1
ATOM 1524 O O . ALA A 1 200 ? -10.907 0.937 26.694 1.00 95.19 200 ALA A O 1
ATOM 1525 N N . LEU A 1 201 ? -9.314 -0.645 26.717 1.00 94.62 201 LEU A N 1
ATOM 1526 C CA . LEU A 1 201 ? -10.094 -1.605 25.942 1.00 94.62 201 LEU A CA 1
ATOM 1527 C C . LEU A 1 201 ? -11.360 -2.034 26.681 1.00 94.62 201 LEU A C 1
ATOM 1529 O O . LEU A 1 201 ? -11.336 -2.480 27.827 1.00 94.62 201 LEU A O 1
ATOM 1533 N N . THR A 1 202 ? -12.470 -2.019 25.952 1.00 95.06 202 THR A N 1
ATOM 1534 C CA . THR A 1 202 ? -13.685 -2.725 26.347 1.00 95.06 202 THR A CA 1
ATOM 1535 C C . THR A 1 202 ? -13.636 -4.125 25.750 1.00 95.06 202 THR A C 1
ATOM 1537 O O . THR A 1 202 ? -13.751 -4.294 24.534 1.00 95.06 202 THR A O 1
ATOM 1540 N N . VAL A 1 203 ? -13.426 -5.124 26.604 1.00 91.88 203 VAL A N 1
ATOM 1541 C CA . VAL A 1 203 ? -13.395 -6.538 26.216 1.00 91.88 203 VAL A CA 1
ATOM 1542 C C . VAL A 1 203 ? -14.823 -7.064 26.111 1.00 91.88 203 VAL A C 1
ATOM 1544 O O . VAL A 1 203 ? -15.586 -6.992 27.073 1.00 91.88 203 VAL A O 1
ATOM 1547 N N . ASN A 1 204 ? -15.163 -7.622 24.953 1.00 81.94 204 ASN A N 1
ATOM 1548 C CA . ASN A 1 204 ? -16.490 -8.136 24.649 1.00 81.94 204 ASN A CA 1
ATOM 1549 C C . ASN A 1 204 ? -16.414 -9.663 24.519 1.00 81.94 204 ASN A C 1
ATOM 1551 O O . ASN A 1 204 ? -16.188 -10.193 23.438 1.00 81.94 204 ASN A O 1
ATOM 1555 N N . GLY A 1 205 ? -16.591 -10.377 25.630 1.00 78.69 205 GLY A N 1
ATOM 1556 C CA . GLY A 1 205 ? -16.652 -11.842 25.644 1.00 78.69 205 GLY A CA 1
ATOM 1557 C C . GLY A 1 205 ? -15.419 -12.540 26.218 1.00 78.69 205 GLY A C 1
ATOM 1558 O O . GLY A 1 205 ? -14.441 -11.915 26.632 1.00 78.69 205 GLY A O 1
ATOM 1559 N N . GLU A 1 206 ? -15.517 -13.865 26.292 1.00 87.81 206 GLU A N 1
ATOM 1560 C CA . GLU A 1 206 ? -14.480 -14.744 26.833 1.00 87.81 206 GLU A CA 1
ATOM 1561 C C . GLU A 1 206 ? -13.435 -15.112 25.773 1.00 87.81 206 GLU A C 1
ATOM 1563 O O . GLU A 1 206 ? -13.655 -14.963 24.570 1.00 87.81 206 GLU A O 1
ATOM 1568 N N . TRP A 1 207 ? -12.288 -15.610 26.234 1.00 92.06 207 TRP A N 1
ATOM 1569 C CA . TRP A 1 207 ? -11.267 -16.168 25.357 1.00 92.06 207 TRP A CA 1
ATOM 1570 C C . TRP A 1 207 ? -11.789 -17.418 24.644 1.00 92.06 207 TRP A C 1
ATOM 1572 O O . TRP A 1 207 ? -12.291 -18.345 25.275 1.00 92.06 207 TRP A O 1
ATOM 1582 N N . GLN A 1 208 ? -11.613 -17.456 23.330 1.00 90.38 208 GLN A N 1
ATOM 1583 C CA . GLN A 1 208 ? -11.960 -18.571 22.463 1.00 90.38 208 GLN A CA 1
ATOM 1584 C C . GLN A 1 208 ? -10.704 -19.101 21.781 1.00 90.38 208 GLN A C 1
ATOM 1586 O O . GLN A 1 208 ? -9.873 -18.332 21.301 1.00 90.38 208 GLN A O 1
ATOM 1591 N N . THR A 1 209 ? -10.558 -20.420 21.755 1.00 91.06 209 THR A N 1
ATOM 1592 C CA . THR A 1 209 ? -9.408 -21.083 21.140 1.00 91.06 209 THR A CA 1
ATOM 1593 C C . THR A 1 209 ? -9.664 -21.320 19.654 1.00 91.06 209 THR A C 1
ATOM 1595 O O . THR A 1 209 ? -10.711 -21.854 19.291 1.00 91.06 209 THR A O 1
ATOM 1598 N N . ASP A 1 210 ? -8.714 -20.925 18.806 1.00 86.81 210 ASP A N 1
ATOM 1599 C CA . ASP A 1 210 ? -8.735 -21.237 17.375 1.00 86.81 210 ASP A CA 1
ATOM 1600 C C . ASP A 1 210 ? -8.220 -22.660 17.079 1.00 86.81 210 ASP A C 1
ATOM 1602 O O . ASP A 1 210 ? -7.768 -23.389 17.965 1.00 86.81 210 ASP A O 1
ATOM 1606 N N . GLU A 1 211 ? -8.270 -23.067 15.810 1.00 84.19 211 GLU A N 1
ATOM 1607 C CA . GLU A 1 211 ? -7.815 -24.389 15.350 1.00 84.19 211 GLU A CA 1
ATOM 1608 C C . GLU A 1 211 ? -6.315 -24.663 15.580 1.00 84.19 211 GLU A C 1
ATOM 1610 O O . GLU A 1 211 ? -5.881 -25.815 15.542 1.00 84.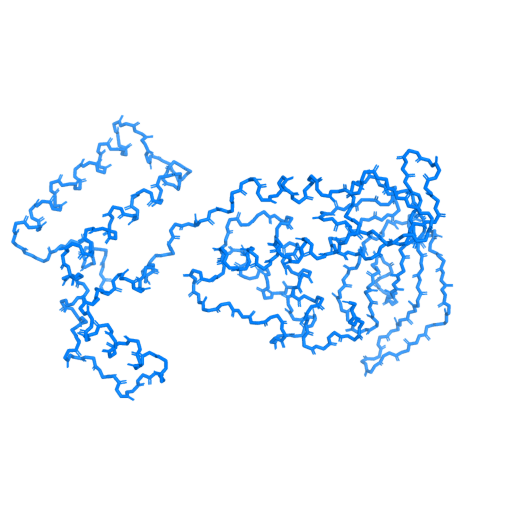19 211 GLU A O 1
ATOM 1615 N N . TYR A 1 212 ? -5.526 -23.622 15.855 1.00 84.06 212 TYR A N 1
ATOM 1616 C CA . TYR A 1 212 ? -4.086 -23.689 16.099 1.00 84.06 212 TYR A CA 1
ATOM 1617 C C . TYR A 1 212 ? -3.726 -23.558 17.586 1.00 84.06 212 TYR A C 1
ATOM 1619 O O . TYR A 1 212 ? -2.544 -23.550 17.932 1.00 84.06 212 TYR A O 1
ATOM 1627 N N . GLY A 1 213 ? -4.723 -23.475 18.472 1.00 86.88 213 GLY A N 1
ATOM 1628 C CA . GLY A 1 213 ? -4.526 -23.354 19.913 1.00 86.88 213 GLY A CA 1
ATOM 1629 C C . GLY A 1 213 ? -4.315 -21.924 20.418 1.00 86.88 213 GLY A C 1
ATOM 1630 O O . GLY A 1 213 ? -4.089 -21.748 21.615 1.00 86.88 213 GLY A O 1
ATOM 1631 N N . ASN A 1 214 ? -4.404 -20.898 19.563 1.00 91.12 214 ASN A N 1
ATOM 1632 C CA . ASN A 1 214 ? -4.291 -19.508 20.007 1.00 91.12 214 ASN A CA 1
ATOM 1633 C C . ASN A 1 214 ? -5.603 -19.052 20.649 1.00 91.12 214 ASN A C 1
ATOM 1635 O O . ASN A 1 214 ? -6.689 -19.397 20.182 1.00 91.12 214 ASN A O 1
ATOM 1639 N N . GLN A 1 215 ? -5.506 -18.241 21.701 1.00 94.19 215 GLN A N 1
ATOM 1640 C CA . GLN A 1 215 ? -6.672 -17.668 22.368 1.00 94.19 215 GLN A CA 1
ATOM 1641 C C . GLN A 1 215 ? -6.981 -16.271 21.828 1.00 94.19 215 GLN A C 1
ATOM 1643 O O . GLN A 1 215 ? -6.116 -15.393 21.819 1.00 94.19 215 GLN A O 1
ATOM 1648 N N . TRP A 1 216 ? -8.234 -16.063 21.435 1.00 94.25 216 TRP A N 1
ATOM 1649 C CA . TRP A 1 216 ? -8.754 -14.827 20.861 1.00 94.25 216 TRP A CA 1
ATOM 1650 C C . TRP A 1 216 ? -9.964 -14.323 21.634 1.00 94.25 216 TRP A C 1
ATOM 1652 O O . TRP A 1 216 ? -10.756 -15.111 22.138 1.00 94.25 216 TRP A O 1
ATOM 1662 N N . ARG A 1 217 ? -10.150 -13.009 21.700 1.00 93.88 217 ARG A N 1
ATOM 1663 C CA . ARG A 1 217 ? -11.380 -12.400 22.224 1.00 93.88 217 ARG A CA 1
ATOM 1664 C C . ARG A 1 217 ? -11.713 -11.136 21.456 1.00 93.88 217 ARG A C 1
ATOM 1666 O O . ARG A 1 217 ? -10.804 -10.4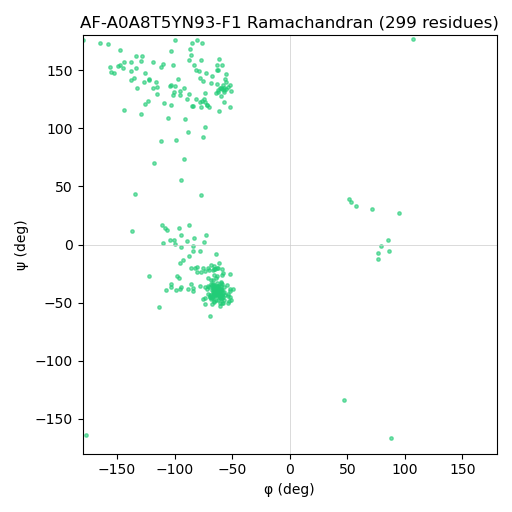64 20.969 1.00 93.88 217 ARG A O 1
ATOM 1673 N N . GLN A 1 218 ? -12.990 -10.785 21.380 1.00 94.19 218 GLN A N 1
ATOM 1674 C CA . GLN A 1 218 ? -13.377 -9.503 20.804 1.00 94.19 218 GLN A CA 1
ATOM 1675 C C . GLN A 1 218 ? -13.073 -8.377 21.791 1.00 94.19 218 GLN A C 1
ATOM 1677 O O . GLN A 1 218 ? -13.267 -8.497 23.003 1.00 94.19 218 GLN A O 1
ATOM 1682 N N . ALA A 1 219 ? -12.599 -7.260 21.263 1.00 95.38 219 ALA A N 1
ATOM 1683 C CA . ALA A 1 219 ? -12.368 -6.056 22.030 1.00 95.38 219 ALA A CA 1
ATOM 1684 C C . ALA A 1 219 ? -12.690 -4.828 21.182 1.00 95.38 219 ALA A C 1
ATOM 1686 O O . ALA A 1 219 ? -12.704 -4.860 19.950 1.00 95.38 219 ALA A O 1
ATOM 1687 N N . SER A 1 220 ? -12.977 -3.730 21.863 1.00 96.19 220 SER A N 1
ATOM 1688 C CA . SER A 1 220 ? -13.230 -2.452 21.221 1.00 96.19 220 SER A CA 1
ATOM 1689 C C . SER A 1 220 ? -12.554 -1.324 21.976 1.00 96.19 220 SER A C 1
ATOM 1691 O O . SER A 1 220 ? -12.386 -1.387 23.194 1.00 96.19 220 SER A O 1
ATOM 1693 N N . LEU A 1 221 ? -12.173 -0.293 21.237 1.00 96.88 221 LEU A N 1
ATOM 1694 C CA . LEU A 1 221 ? -11.548 0.913 21.754 1.00 96.88 221 LEU A CA 1
ATOM 1695 C C . LEU A 1 221 ? -12.339 2.119 21.264 1.00 96.88 221 LEU A C 1
ATOM 1697 O O . LEU A 1 221 ? -12.770 2.147 20.112 1.00 96.88 221 LEU A O 1
ATOM 1701 N N . GLN A 1 222 ? -12.520 3.115 22.127 1.00 96.81 222 GLN A N 1
ATOM 1702 C CA . GLN A 1 222 ? -13.097 4.399 21.743 1.00 96.81 222 GLN A CA 1
ATOM 1703 C C . GLN A 1 222 ? -12.137 5.536 22.065 1.00 96.81 222 GLN A C 1
ATOM 1705 O O . GLN A 1 222 ? -11.491 5.529 23.110 1.00 96.81 222 GLN A O 1
ATOM 1710 N N . GLY A 1 223 ? -12.069 6.524 21.179 1.00 96.44 223 GLY A N 1
ATOM 1711 C CA . GLY A 1 223 ? -11.279 7.731 21.394 1.00 96.44 223 GLY A CA 1
ATOM 1712 C C . GLY A 1 223 ? -11.392 8.709 20.232 1.00 96.44 223 GLY A C 1
ATOM 1713 O O . GLY A 1 223 ? -12.042 8.422 19.229 1.00 96.44 223 GLY A O 1
ATOM 1714 N N . ALA A 1 224 ? -10.775 9.879 20.379 1.00 96.50 224 ALA A N 1
ATOM 1715 C CA . ALA A 1 224 ? -10.786 10.913 19.350 1.00 96.50 224 ALA A CA 1
ATOM 1716 C C . ALA A 1 224 ? -9.861 10.538 18.185 1.00 96.50 224 ALA A C 1
ATOM 1718 O O . ALA A 1 224 ? -8.674 10.290 18.400 1.00 96.50 224 ALA A O 1
ATOM 1719 N N . LEU A 1 225 ? -10.389 10.527 16.960 1.00 96.06 225 LEU A N 1
ATOM 1720 C CA . LEU A 1 225 ? -9.575 10.370 15.757 1.00 96.06 225 LEU A CA 1
ATOM 1721 C C . LEU A 1 225 ? -8.860 11.691 15.448 1.00 96.06 225 LEU A C 1
ATOM 1723 O O . LEU A 1 225 ? -9.496 12.739 15.315 1.00 96.06 225 LEU A O 1
ATOM 1727 N N . ILE A 1 226 ? -7.533 11.639 15.354 1.00 93.62 226 ILE A N 1
ATOM 1728 C CA . ILE A 1 226 ? -6.697 12.830 15.162 1.00 93.62 226 ILE A CA 1
ATOM 1729 C C . ILE A 1 226 ? -6.593 13.220 13.687 1.00 93.62 226 ILE A C 1
ATOM 1731 O O . ILE A 1 226 ? -6.581 14.411 13.367 1.00 93.62 226 ILE A O 1
ATOM 1735 N N . ASP A 1 227 ? -6.517 12.222 12.811 1.00 91.81 227 ASP A N 1
ATOM 1736 C CA . ASP A 1 227 ? -6.218 12.381 11.392 1.00 91.81 227 ASP A CA 1
ATOM 1737 C C . ASP A 1 227 ? -7.487 12.310 10.518 1.00 91.81 227 ASP A C 1
ATOM 1739 O O . ASP A 1 227 ? -8.475 11.683 10.907 1.00 91.81 227 ASP A O 1
ATOM 1743 N N . PRO A 1 228 ? -7.488 12.929 9.322 1.00 91.12 228 PRO A N 1
ATOM 1744 C CA . PRO A 1 228 ? -8.594 12.804 8.377 1.00 91.12 228 PRO A CA 1
ATOM 1745 C C . PRO A 1 228 ? -8.799 11.358 7.901 1.00 91.12 228 PRO A C 1
ATOM 1747 O O . PRO A 1 228 ? -7.849 10.589 7.762 1.00 91.12 228 PRO A O 1
ATOM 1750 N N . ALA A 1 229 ? -10.045 11.016 7.583 1.00 93.94 229 ALA A N 1
ATOM 1751 C CA . ALA A 1 229 ? -10.438 9.706 7.074 1.00 93.94 229 ALA A CA 1
ATOM 1752 C C . ALA A 1 229 ? -11.453 9.851 5.933 1.00 93.94 229 ALA A C 1
ATOM 1754 O O . ALA A 1 229 ? -12.137 10.869 5.820 1.00 93.94 229 ALA A O 1
ATOM 1755 N N . LEU A 1 230 ? -11.549 8.835 5.081 1.00 94.44 230 LEU A N 1
ATOM 1756 C CA . LEU A 1 230 ? -12.506 8.767 3.979 1.00 94.44 230 LEU A CA 1
ATOM 1757 C C . LEU A 1 230 ? -13.880 8.314 4.482 1.00 94.44 230 LEU A C 1
ATOM 1759 O O . LEU A 1 230 ? -13.965 7.526 5.420 1.00 94.44 230 LEU A O 1
ATOM 1763 N N . ALA A 1 231 ? -14.949 8.757 3.820 1.00 93.00 231 ALA A N 1
ATOM 1764 C CA . ALA A 1 231 ? -16.307 8.253 4.064 1.00 93.00 231 ALA A CA 1
ATOM 1765 C C . ALA A 1 231 ? -16.591 6.913 3.356 1.00 93.00 231 ALA A C 1
ATOM 1767 O O . ALA A 1 231 ? -17.520 6.198 3.719 1.00 93.00 231 ALA A O 1
ATOM 1768 N N . ASP A 1 232 ? -15.798 6.579 2.338 1.00 90.88 232 ASP A N 1
ATOM 1769 C CA . ASP A 1 232 ? -15.885 5.338 1.571 1.00 90.88 232 ASP A CA 1
ATOM 1770 C C . ASP A 1 232 ? -14.469 4.783 1.395 1.00 90.88 232 ASP A C 1
ATOM 1772 O O . ASP A 1 232 ? -13.506 5.536 1.237 1.00 90.88 232 ASP A O 1
ATOM 1776 N N . ARG A 1 233 ? -14.331 3.462 1.437 1.00 91.56 233 ARG A N 1
ATOM 1777 C CA . ARG A 1 233 ? -13.057 2.774 1.245 1.00 91.56 233 ARG A CA 1
ATOM 1778 C C . ARG A 1 233 ? -12.704 2.603 -0.234 1.00 91.56 233 ARG A C 1
ATOM 1780 O O . ARG A 1 233 ? -11.538 2.425 -0.571 1.00 91.56 233 ARG A O 1
ATOM 1787 N N . LYS A 1 234 ? -13.683 2.682 -1.136 1.00 91.75 234 LYS A N 1
ATOM 1788 C CA . LYS A 1 234 ? -13.497 2.479 -2.575 1.00 91.75 234 LYS A CA 1
ATOM 1789 C C . LYS A 1 234 ? -12.390 3.353 -3.189 1.00 91.75 234 LYS A C 1
ATOM 1791 O O . LYS A 1 234 ? -11.578 2.784 -3.916 1.00 91.75 234 LYS A O 1
ATOM 1796 N N . PRO A 1 235 ? -12.271 4.664 -2.891 1.00 91.31 235 PRO A N 1
ATOM 1797 C CA . PRO A 1 235 ? -11.173 5.479 -3.415 1.00 91.31 235 PRO A CA 1
ATOM 1798 C C . PRO A 1 235 ? -9.790 4.989 -2.969 1.00 91.31 235 PRO A C 1
ATOM 1800 O O . PRO A 1 235 ? -8.847 5.007 -3.755 1.00 91.31 235 PRO A O 1
ATOM 1803 N N . LEU A 1 236 ? -9.673 4.489 -1.733 1.00 93.38 236 LEU A N 1
ATOM 1804 C CA . LEU A 1 236 ? -8.429 3.918 -1.210 1.00 93.38 236 LEU A CA 1
ATOM 1805 C C . LEU A 1 236 ? -8.017 2.661 -1.984 1.00 93.38 236 LEU A C 1
ATOM 1807 O O . LEU A 1 236 ? -6.843 2.470 -2.283 1.00 93.38 236 LEU A O 1
ATOM 1811 N N . TRP A 1 237 ? -8.981 1.807 -2.324 1.00 93.56 237 TRP A N 1
ATOM 1812 C CA . TRP A 1 237 ? -8.730 0.584 -3.090 1.00 93.56 237 TRP A CA 1
ATOM 1813 C C . TRP A 1 237 ? -8.442 0.847 -4.557 1.00 93.56 237 TRP A C 1
ATOM 1815 O O . TRP A 1 237 ? -7.538 0.230 -5.102 1.00 93.56 237 TRP A O 1
ATOM 1825 N N . GLN A 1 238 ? -9.106 1.825 -5.166 1.00 90.06 238 GLN A N 1
ATOM 1826 C CA . GLN A 1 238 ? -8.748 2.288 -6.507 1.00 90.06 238 GLN A CA 1
ATOM 1827 C C . GLN A 1 238 ? -7.323 2.857 -6.542 1.00 90.06 238 GLN A C 1
ATOM 1829 O O . GLN A 1 238 ? -6.581 2.622 -7.494 1.00 90.06 238 GLN A O 1
ATOM 1834 N N . TYR A 1 239 ? -6.919 3.573 -5.489 1.00 91.12 239 TYR A N 1
ATOM 1835 C CA . TYR A 1 239 ? -5.545 4.041 -5.331 1.00 91.12 239 TYR A CA 1
ATOM 1836 C C . TYR A 1 239 ? -4.557 2.874 -5.180 1.00 91.12 239 TYR A C 1
ATOM 1838 O O . TYR A 1 239 ? -3.517 2.868 -5.832 1.00 91.12 239 TYR A O 1
ATOM 1846 N N . ALA A 1 240 ? -4.897 1.852 -4.389 1.00 92.19 240 ALA A N 1
ATOM 1847 C CA . ALA A 1 240 ? -4.080 0.648 -4.238 1.00 92.19 240 ALA A CA 1
ATOM 1848 C C . ALA A 1 240 ? -3.933 -0.153 -5.544 1.00 92.19 240 ALA A C 1
ATOM 1850 O O . ALA A 1 240 ? -2.834 -0.580 -5.874 1.00 92.19 240 ALA A O 1
ATOM 1851 N N . GLU A 1 241 ? -5.007 -0.316 -6.315 1.00 88.88 241 GLU A N 1
ATOM 1852 C CA . GLU A 1 241 ? -4.960 -0.959 -7.636 1.00 88.88 241 GLU A CA 1
ATOM 1853 C C . GLU A 1 241 ? -4.036 -0.195 -8.586 1.00 88.88 241 GLU A C 1
ATOM 1855 O O . GLU A 1 241 ? -3.191 -0.787 -9.252 1.00 88.88 241 GLU A O 1
ATOM 1860 N N . LYS A 1 242 ? -4.117 1.140 -8.577 1.00 86.94 242 LYS A N 1
ATOM 1861 C CA . LYS A 1 242 ? -3.213 1.984 -9.361 1.00 86.94 242 LYS A CA 1
ATOM 1862 C C . LYS A 1 242 ? -1.755 1.844 -8.913 1.00 86.94 242 LYS A C 1
ATOM 1864 O O . LYS A 1 242 ? -0.869 1.883 -9.767 1.00 86.94 242 LYS A O 1
ATOM 1869 N N . LEU A 1 243 ? -1.495 1.682 -7.612 1.00 88.50 243 LEU A N 1
ATOM 1870 C CA . LEU A 1 243 ? -0.155 1.396 -7.091 1.00 88.50 243 LEU A CA 1
ATOM 1871 C C . LEU A 1 243 ? 0.377 0.062 -7.624 1.00 88.50 243 LEU A C 1
ATOM 1873 O O . LEU A 1 243 ? 1.503 0.027 -8.114 1.00 88.50 243 LEU A O 1
ATOM 1877 N N . ASP A 1 244 ? -0.426 -1.003 -7.566 1.00 86.81 244 ASP A N 1
ATOM 1878 C CA . ASP A 1 244 ? -0.061 -2.330 -8.085 1.00 86.81 244 ASP A CA 1
ATOM 1879 C C . ASP A 1 244 ? 0.238 -2.272 -9.593 1.00 86.81 244 ASP A C 1
ATOM 1881 O O . ASP A 1 244 ? 1.289 -2.717 -10.058 1.00 86.81 244 ASP A O 1
ATOM 1885 N N . ASP A 1 245 ? -0.627 -1.612 -10.364 1.00 82.31 245 ASP A N 1
ATOM 1886 C CA . ASP A 1 245 ? -0.428 -1.432 -11.801 1.00 82.31 245 ASP A CA 1
ATOM 1887 C C . ASP A 1 245 ? 0.829 -0.608 -12.116 1.00 82.31 245 ASP A C 1
ATOM 1889 O O . ASP A 1 245 ? 1.588 -0.942 -13.025 1.00 82.31 245 ASP A O 1
ATOM 1893 N N . THR A 1 246 ? 1.075 0.469 -11.369 1.00 81.19 246 THR A N 1
ATOM 1894 C CA . THR A 1 246 ? 2.193 1.382 -11.653 1.00 81.19 246 THR A CA 1
ATOM 1895 C C . THR A 1 246 ? 3.536 0.767 -11.265 1.00 81.19 246 THR A C 1
ATOM 1897 O O . THR A 1 246 ? 4.487 0.817 -12.046 1.00 81.19 246 THR A O 1
ATOM 1900 N N . TYR A 1 247 ? 3.621 0.174 -10.071 1.00 80.38 247 TYR A N 1
ATOM 1901 C CA . TYR A 1 247 ? 4.884 -0.291 -9.502 1.00 80.38 247 TYR A CA 1
ATOM 1902 C C . TYR A 1 247 ? 5.155 -1.781 -9.745 1.00 80.38 247 TYR A C 1
ATOM 1904 O O . TYR A 1 247 ? 6.318 -2.175 -9.837 1.00 80.38 247 TYR A O 1
ATOM 1912 N N . CYS A 1 248 ? 4.129 -2.628 -9.872 1.00 77.75 248 CYS A N 1
ATOM 1913 C CA . CYS A 1 248 ? 4.314 -4.080 -9.980 1.00 77.75 248 CYS A CA 1
ATOM 1914 C C . CYS A 1 248 ? 4.154 -4.609 -11.416 1.00 77.75 248 CYS A C 1
ATOM 1916 O O . CYS A 1 248 ? 4.903 -5.512 -11.809 1.00 77.75 248 CYS A O 1
ATOM 1918 N N . ALA A 1 249 ? 3.275 -4.021 -12.242 1.00 73.12 249 ALA A N 1
ATOM 1919 C CA . ALA A 1 249 ? 3.034 -4.508 -13.611 1.00 73.12 249 ALA A CA 1
ATOM 1920 C C . ALA A 1 249 ? 4.245 -4.370 -14.557 1.00 73.12 249 ALA A C 1
ATOM 1922 O O . ALA A 1 249 ? 4.313 -5.033 -15.594 1.00 73.12 249 ALA A O 1
ATOM 1923 N N . GLY A 1 250 ? 5.220 -3.524 -14.208 1.00 65.38 250 GLY A N 1
ATOM 1924 C CA . GLY A 1 250 ? 6.451 -3.346 -14.981 1.00 65.38 250 GLY A CA 1
ATOM 1925 C C . GLY A 1 250 ? 7.415 -4.539 -14.921 1.00 65.38 250 GLY A C 1
ATOM 1926 O O . GLY A 1 250 ? 8.258 -4.677 -15.805 1.00 65.38 250 GLY A O 1
ATOM 1927 N N . CYS A 1 251 ? 7.299 -5.406 -13.907 1.00 64.25 251 CYS A N 1
ATOM 1928 C CA . CYS A 1 251 ? 8.201 -6.549 -13.710 1.00 64.25 251 CYS A CA 1
ATOM 1929 C C . CYS A 1 251 ? 7.577 -7.892 -14.126 1.00 64.25 251 CYS A C 1
ATOM 1931 O O . CYS A 1 251 ? 8.267 -8.773 -14.639 1.00 64.25 251 CYS A O 1
ATOM 1933 N N . HIS A 1 252 ? 6.278 -8.067 -13.893 1.00 72.69 252 HIS A N 1
ATOM 1934 C CA . HIS A 1 252 ? 5.484 -9.238 -14.271 1.00 72.69 252 HIS A CA 1
ATOM 1935 C C . HIS A 1 252 ? 4.006 -8.842 -14.341 1.00 72.69 252 HIS A C 1
ATOM 1937 O O . HIS A 1 252 ? 3.634 -7.751 -13.925 1.00 72.69 252 HIS A O 1
ATOM 1943 N N . ALA A 1 253 ? 3.137 -9.737 -14.819 1.00 72.31 253 ALA A N 1
ATOM 1944 C CA . ALA A 1 253 ? 1.699 -9.519 -14.679 1.00 72.31 253 ALA A CA 1
ATOM 1945 C C . ALA A 1 253 ? 1.331 -9.378 -13.184 1.00 72.31 253 ALA A C 1
ATOM 1947 O O . ALA A 1 253 ? 1.809 -10.202 -12.392 1.00 72.31 253 ALA A O 1
ATOM 1948 N N . PRO A 1 254 ? 0.516 -8.381 -12.787 1.00 74.81 254 PRO A N 1
ATOM 1949 C CA . PRO A 1 254 ? 0.072 -8.226 -11.405 1.00 74.81 254 PRO A CA 1
ATOM 1950 C C . PRO A 1 254 ? -0.524 -9.520 -10.849 1.00 74.81 254 PRO A C 1
ATOM 1952 O O . PRO A 1 254 ? -1.259 -10.242 -11.534 1.00 74.81 254 PRO A O 1
ATOM 1955 N N . ILE A 1 255 ? -0.165 -9.849 -9.610 1.00 81.25 255 ILE A N 1
ATOM 1956 C CA . ILE A 1 255 ? -0.663 -11.052 -8.944 1.00 81.25 255 ILE A CA 1
ATOM 1957 C C . ILE A 1 255 ? -2.010 -10.699 -8.323 1.00 81.25 255 ILE A C 1
ATOM 1959 O O . ILE A 1 255 ? -2.079 -9.853 -7.440 1.00 81.25 255 ILE A O 1
ATOM 1963 N N . ALA A 1 256 ? -3.075 -11.384 -8.742 1.00 86.00 256 ALA A N 1
ATOM 1964 C CA . ALA A 1 256 ? -4.411 -11.139 -8.208 1.00 86.00 256 ALA A CA 1
ATOM 1965 C C . ALA A 1 256 ? -4.438 -11.222 -6.668 1.00 86.00 256 ALA A C 1
ATOM 1967 O O . ALA A 1 256 ? -3.912 -12.171 -6.083 1.00 86.00 256 ALA A O 1
ATOM 1968 N N . ALA A 1 257 ? -5.114 -10.274 -6.013 1.00 89.75 257 ALA A N 1
ATOM 1969 C CA . ALA A 1 257 ? -5.170 -10.177 -4.550 1.00 89.75 257 ALA A CA 1
ATOM 1970 C C . ALA A 1 257 ? -5.735 -11.436 -3.853 1.00 89.75 257 ALA A C 1
ATOM 1972 O O . ALA A 1 257 ? -5.378 -11.757 -2.721 1.00 89.75 257 ALA A O 1
ATOM 1973 N N . ASN A 1 258 ? -6.550 -12.222 -4.556 1.00 89.38 258 ASN A N 1
ATOM 1974 C CA . ASN A 1 258 ? -7.096 -13.483 -4.055 1.00 89.38 258 ASN A CA 1
ATOM 1975 C C . ASN A 1 258 ? -6.149 -14.692 -4.220 1.00 89.38 258 ASN A C 1
ATOM 1977 O O . ASN A 1 258 ? -6.560 -15.828 -3.970 1.00 89.38 258 ASN A O 1
ATOM 1981 N N . HIS A 1 259 ? -4.910 -14.482 -4.675 1.00 87.19 259 HIS A N 1
ATOM 1982 C CA . HIS A 1 259 ? -3.947 -15.556 -4.910 1.00 87.19 259 HIS A CA 1
ATOM 1983 C C . HIS A 1 259 ? -3.351 -16.099 -3.602 1.00 87.19 259 HIS A C 1
ATOM 1985 O O . HIS A 1 259 ? -3.323 -17.316 -3.395 1.00 87.19 259 HIS A O 1
ATOM 1991 N N . TYR A 1 260 ? -2.919 -15.208 -2.702 1.00 91.56 260 TYR A N 1
ATOM 1992 C CA . TYR A 1 260 ? -2.371 -15.570 -1.392 1.00 91.56 260 TYR A CA 1
ATOM 1993 C C . TYR A 1 260 ? -3.377 -15.342 -0.255 1.00 91.56 260 TYR A C 1
ATOM 1995 O O . TYR A 1 260 ? -4.423 -14.711 -0.423 1.00 91.56 260 TYR A O 1
ATOM 2003 N N . THR A 1 261 ? -3.065 -15.901 0.916 1.00 93.06 261 THR A N 1
ATOM 2004 C CA . THR A 1 261 ? -3.857 -15.722 2.137 1.00 93.06 261 THR A CA 1
ATOM 2005 C C . THR A 1 261 ? -3.610 -14.355 2.773 1.00 93.06 261 THR A C 1
ATOM 2007 O O . THR A 1 261 ? -2.544 -13.759 2.593 1.00 93.06 261 THR A O 1
ATOM 2010 N N . VAL A 1 262 ? -4.553 -13.896 3.600 1.00 94.00 262 VAL A N 1
ATOM 2011 C CA . VAL A 1 262 ? -4.448 -12.673 4.416 1.00 94.00 262 VAL A CA 1
ATOM 2012 C C . VAL A 1 262 ? -3.128 -12.635 5.193 1.00 94.00 262 VAL A C 1
ATOM 2014 O O . VAL A 1 262 ? -2.493 -11.588 5.311 1.00 94.00 262 VAL A O 1
ATOM 2017 N N . ASN A 1 263 ? -2.683 -13.788 5.695 1.00 92.94 263 ASN A N 1
ATOM 2018 C CA . ASN A 1 263 ? -1.476 -13.906 6.513 1.00 92.94 263 ASN A CA 1
ATOM 2019 C C . ASN A 1 263 ? -0.176 -13.936 5.693 1.00 92.94 263 ASN A C 1
ATOM 2021 O O . ASN A 1 263 ? 0.879 -13.610 6.233 1.00 92.94 263 ASN A O 1
ATOM 2025 N N . ALA A 1 264 ? -0.230 -14.332 4.418 1.00 92.31 264 ALA A N 1
ATOM 2026 C CA . ALA A 1 264 ? 0.945 -14.424 3.550 1.00 92.31 264 ALA A CA 1
ATOM 2027 C C . ALA A 1 264 ? 1.278 -13.088 2.868 1.00 92.31 264 ALA A C 1
ATOM 2029 O O . ALA A 1 264 ? 2.453 -12.767 2.673 1.00 92.31 264 ALA A O 1
ATOM 2030 N N . TRP A 1 265 ? 0.255 -12.293 2.542 1.00 93.81 265 TRP A N 1
ATOM 2031 C CA . TRP A 1 265 ? 0.413 -11.038 1.807 1.00 93.81 265 TRP A CA 1
ATOM 2032 C C . TRP A 1 265 ? 1.419 -10.045 2.402 1.00 93.81 265 TRP A C 1
ATOM 2034 O O . TRP A 1 265 ? 2.220 -9.539 1.622 1.00 93.81 265 TRP A O 1
ATOM 2044 N N . PRO A 1 266 ? 1.490 -9.795 3.726 1.00 93.25 266 PRO A N 1
ATOM 2045 C CA . PRO A 1 266 ? 2.441 -8.825 4.274 1.00 93.25 266 PRO A CA 1
ATOM 2046 C C . PRO A 1 266 ? 3.903 -9.113 3.920 1.00 93.25 266 PRO A C 1
ATOM 2048 O O . PRO A 1 266 ? 4.657 -8.201 3.586 1.00 93.25 266 PRO A O 1
ATOM 2051 N N . SER A 1 267 ? 4.323 -10.380 3.962 1.00 90.25 267 SER A N 1
ATOM 2052 C CA . SER A 1 267 ? 5.698 -10.755 3.613 1.00 90.25 267 SER A CA 1
ATOM 2053 C C . SER A 1 267 ? 5.965 -10.637 2.113 1.00 90.25 267 SER A C 1
ATOM 2055 O O . SER A 1 267 ? 7.046 -10.197 1.723 1.00 90.25 267 SER A O 1
ATOM 2057 N N . ILE A 1 268 ? 4.983 -10.993 1.280 1.00 89.56 268 ILE A N 1
ATOM 2058 C CA . ILE A 1 268 ? 5.075 -10.887 -0.181 1.00 89.56 268 ILE A CA 1
ATOM 2059 C C . ILE A 1 268 ? 5.114 -9.418 -0.611 1.00 89.56 268 ILE A C 1
ATOM 2061 O O . ILE A 1 268 ? 6.046 -9.017 -1.305 1.00 89.56 268 ILE A O 1
ATOM 2065 N N . ALA A 1 269 ? 4.172 -8.603 -0.131 1.00 91.19 269 ALA A N 1
ATOM 2066 C CA . ALA A 1 269 ? 4.105 -7.170 -0.396 1.00 91.19 269 ALA A CA 1
ATOM 2067 C C . ALA A 1 269 ? 5.388 -6.465 0.048 1.00 91.19 269 ALA A C 1
ATOM 2069 O O . ALA A 1 269 ? 5.976 -5.742 -0.745 1.00 91.19 269 ALA A O 1
ATOM 2070 N N . LYS A 1 270 ? 5.913 -6.758 1.246 1.00 90.56 270 LYS A N 1
ATOM 2071 C CA . LYS A 1 270 ? 7.210 -6.225 1.694 1.00 90.56 270 LYS A CA 1
ATOM 2072 C C . LYS A 1 270 ? 8.359 -6.595 0.749 1.00 90.56 270 LYS A C 1
ATOM 2074 O O . LYS A 1 270 ? 9.218 -5.762 0.476 1.00 90.56 270 LYS A O 1
ATOM 2079 N N . GLY A 1 271 ? 8.393 -7.836 0.261 1.00 86.25 271 GLY A N 1
ATOM 2080 C CA . GLY A 1 271 ? 9.416 -8.299 -0.680 1.00 86.25 271 GLY A CA 1
ATOM 2081 C C . GLY A 1 271 ? 9.330 -7.633 -2.057 1.00 86.25 271 GLY A C 1
ATOM 2082 O O . GLY A 1 271 ? 10.368 -7.387 -2.669 1.00 86.25 271 GLY A O 1
ATOM 2083 N N . MET A 1 272 ? 8.116 -7.335 -2.530 1.00 85.19 272 MET A N 1
ATOM 2084 C CA . MET A 1 272 ? 7.882 -6.588 -3.771 1.00 85.19 272 MET A CA 1
ATOM 2085 C C . MET A 1 272 ? 8.202 -5.102 -3.582 1.00 85.19 272 MET A C 1
ATOM 2087 O O . MET A 1 272 ? 9.021 -4.564 -4.316 1.00 85.19 272 MET A O 1
ATOM 2091 N N . GLY A 1 273 ? 7.651 -4.477 -2.539 1.00 85.25 273 GLY A N 1
ATOM 2092 C CA . GLY A 1 273 ? 7.827 -3.060 -2.225 1.00 85.25 273 GLY A CA 1
ATOM 2093 C C . GLY A 1 273 ? 9.284 -2.657 -2.001 1.00 85.25 273 GLY A C 1
ATOM 2094 O O . GLY A 1 273 ? 9.690 -1.589 -2.438 1.00 85.25 273 GLY A O 1
ATOM 2095 N N . ALA A 1 274 ? 10.114 -3.538 -1.428 1.00 84.19 274 ALA A N 1
ATOM 2096 C CA . ALA A 1 274 ? 11.556 -3.304 -1.278 1.00 84.19 274 ALA A CA 1
ATOM 2097 C C . ALA A 1 274 ? 12.327 -3.190 -2.612 1.00 84.19 274 ALA A C 1
ATOM 2099 O O . ALA A 1 274 ? 13.518 -2.886 -2.601 1.00 84.19 274 ALA A O 1
ATOM 2100 N N . ARG A 1 275 ? 11.680 -3.476 -3.748 1.00 80.81 275 ARG A N 1
ATOM 2101 C CA . ARG A 1 275 ? 12.223 -3.330 -5.108 1.00 80.81 275 ARG A CA 1
ATOM 2102 C C . ARG A 1 275 ? 11.544 -2.203 -5.892 1.00 80.81 275 ARG A C 1
ATOM 2104 O O . ARG A 1 275 ? 11.609 -2.210 -7.114 1.00 80.81 275 ARG A O 1
ATOM 2111 N N . THR A 1 276 ? 10.856 -1.313 -5.185 1.00 80.38 276 THR A N 1
ATOM 2112 C CA . THR A 1 276 ? 10.124 -0.167 -5.733 1.00 80.38 276 THR A CA 1
ATOM 2113 C C . THR A 1 276 ? 10.453 1.079 -4.911 1.00 80.38 276 THR A C 1
ATOM 2115 O O . THR A 1 276 ? 10.876 0.967 -3.759 1.00 80.38 276 THR A O 1
ATOM 2118 N N . SER A 1 277 ? 10.181 2.264 -5.443 1.00 79.50 277 SER A N 1
ATOM 2119 C CA . SER A 1 277 ? 10.286 3.550 -4.756 1.00 79.50 277 SER A CA 1
ATOM 2120 C C . SER A 1 277 ? 9.010 3.924 -4.005 1.00 79.50 277 SER A C 1
ATOM 2122 O O . SER A 1 277 ? 8.823 5.101 -3.692 1.00 79.50 277 SER A O 1
ATOM 2124 N N . MET A 1 278 ? 8.111 2.965 -3.757 1.00 85.12 278 MET A N 1
ATOM 2125 C CA . MET A 1 278 ? 6.910 3.204 -2.964 1.00 85.12 278 MET A CA 1
ATOM 2126 C C . MET A 1 278 ? 7.292 3.728 -1.579 1.00 85.12 278 MET A C 1
ATOM 2128 O O . MET A 1 278 ? 8.145 3.171 -0.885 1.00 85.12 278 MET A O 1
ATOM 2132 N N . SER A 1 279 ? 6.612 4.784 -1.155 1.00 88.50 279 SER A N 1
ATOM 2133 C CA . SER A 1 279 ? 6.643 5.245 0.225 1.00 88.50 279 SER A CA 1
ATOM 2134 C C . SER A 1 279 ? 6.096 4.173 1.173 1.00 88.50 279 SER A C 1
ATOM 2136 O O . SER A 1 279 ? 5.318 3.294 0.791 1.00 88.50 279 SER A O 1
ATOM 2138 N N . GLU A 1 280 ? 6.451 4.276 2.454 1.00 90.00 280 GLU A N 1
ATOM 2139 C CA . GLU A 1 280 ? 5.942 3.358 3.480 1.00 90.00 280 GLU A CA 1
ATOM 2140 C C . GLU A 1 280 ? 4.407 3.351 3.544 1.00 90.00 280 GLU A C 1
ATOM 2142 O O . GLU A 1 280 ? 3.802 2.295 3.720 1.00 90.00 280 GLU A O 1
ATOM 2147 N N . ASN A 1 281 ? 3.771 4.513 3.350 1.00 91.25 281 ASN A N 1
ATOM 2148 C CA . ASN A 1 281 ? 2.315 4.629 3.357 1.00 91.25 281 ASN A CA 1
ATOM 2149 C C . ASN A 1 281 ? 1.678 3.947 2.140 1.00 91.25 281 ASN A C 1
ATOM 2151 O O . ASN A 1 281 ? 0.696 3.229 2.293 1.00 91.25 281 ASN A O 1
ATOM 2155 N N . GLU A 1 282 ? 2.236 4.130 0.941 1.00 92.44 282 GLU A N 1
ATOM 2156 C CA . GLU A 1 282 ? 1.758 3.431 -0.259 1.00 92.44 282 GLU A CA 1
ATOM 2157 C C . GLU A 1 282 ? 1.883 1.915 -0.100 1.00 92.44 282 GLU A C 1
ATOM 2159 O O . GLU A 1 282 ? 0.954 1.179 -0.435 1.00 92.44 282 GLU A O 1
ATOM 2164 N N . LEU A 1 283 ? 3.005 1.444 0.455 1.00 93.56 283 LEU A N 1
ATOM 2165 C CA . LEU A 1 283 ? 3.222 0.021 0.685 1.00 93.56 283 LEU A CA 1
ATOM 2166 C C . LEU A 1 283 ? 2.241 -0.541 1.715 1.00 93.56 283 LEU A C 1
ATOM 2168 O O . LEU A 1 283 ? 1.739 -1.651 1.528 1.00 93.56 283 LEU A O 1
ATOM 2172 N N . ASP A 1 284 ? 1.940 0.203 2.782 1.00 94.06 284 ASP A N 1
ATOM 2173 C CA . ASP A 1 284 ? 0.941 -0.220 3.762 1.00 94.06 284 ASP A CA 1
ATOM 2174 C C . ASP A 1 284 ? -0.451 -0.261 3.120 1.00 94.06 284 ASP A C 1
ATOM 2176 O O . ASP A 1 284 ? -1.096 -1.303 3.181 1.00 94.06 284 ASP A O 1
ATOM 2180 N N . ILE A 1 285 ? -0.880 0.786 2.398 1.00 95.06 285 ILE A N 1
ATOM 2181 C CA . ILE A 1 285 ? -2.165 0.800 1.672 1.00 95.06 285 ILE A CA 1
ATOM 2182 C C . ILE A 1 285 ? -2.287 -0.409 0.737 1.00 95.06 285 ILE A C 1
ATOM 2184 O O . ILE A 1 285 ? -3.286 -1.129 0.797 1.00 95.06 285 ILE A O 1
ATOM 2188 N N . LEU A 1 286 ? -1.268 -0.659 -0.091 1.00 94.75 286 LEU A N 1
ATOM 2189 C CA . LEU A 1 286 ? -1.256 -1.783 -1.027 1.00 94.75 286 LEU A CA 1
ATOM 2190 C C . LEU A 1 286 ? -1.294 -3.129 -0.289 1.00 94.75 286 LEU A C 1
ATOM 2192 O O . LEU A 1 286 ? -2.052 -4.029 -0.651 1.00 94.75 286 LEU A O 1
ATOM 2196 N N . THR A 1 287 ? -0.533 -3.258 0.800 1.00 95.75 287 THR A N 1
ATOM 2197 C CA . THR A 1 287 ? -0.557 -4.457 1.647 1.00 95.75 287 THR A CA 1
ATOM 2198 C C . THR A 1 287 ? -1.950 -4.691 2.224 1.00 95.75 287 THR A C 1
ATOM 2200 O O . THR A 1 287 ? -2.438 -5.822 2.195 1.00 95.75 287 THR A O 1
ATOM 2203 N N . ARG A 1 288 ? -2.625 -3.643 2.718 1.00 95.62 288 ARG A N 1
ATOM 2204 C CA . ARG A 1 288 ? -3.995 -3.759 3.234 1.00 95.62 288 ARG A CA 1
ATOM 2205 C C . ARG A 1 288 ? -4.965 -4.134 2.134 1.00 95.62 288 ARG A C 1
ATOM 2207 O O . ARG A 1 288 ? -5.748 -5.049 2.358 1.00 95.62 288 ARG A O 1
ATOM 2214 N N . TYR A 1 289 ? -4.878 -3.526 0.956 1.00 95.69 289 TYR A N 1
ATOM 2215 C CA . TYR A 1 289 ? -5.696 -3.919 -0.189 1.00 95.69 289 TYR A CA 1
ATOM 2216 C C . TYR A 1 289 ? -5.572 -5.420 -0.479 1.00 95.69 289 TYR A C 1
ATOM 2218 O O . TYR A 1 289 ? -6.587 -6.116 -0.544 1.00 95.69 289 TYR A O 1
ATOM 2226 N N . PHE A 1 290 ? -4.346 -5.947 -0.548 1.00 95.50 290 PHE A N 1
ATOM 2227 C CA . PHE A 1 290 ? -4.129 -7.378 -0.745 1.00 95.50 290 PHE A CA 1
ATOM 2228 C C . PHE A 1 290 ? -4.697 -8.234 0.393 1.00 95.50 290 PHE A C 1
ATOM 2230 O O . PHE A 1 290 ? -5.299 -9.274 0.138 1.00 95.50 290 PHE A O 1
ATOM 2237 N N . GLN A 1 291 ? -4.554 -7.803 1.648 1.00 95.75 291 GLN A N 1
ATOM 2238 C CA . GLN A 1 291 ? -5.108 -8.524 2.794 1.00 95.75 291 GLN A CA 1
ATOM 2239 C C . GLN A 1 291 ? -6.645 -8.519 2.813 1.00 95.75 291 GLN A C 1
ATOM 2241 O O . GLN A 1 291 ? -7.242 -9.578 2.985 1.00 95.75 291 GLN A O 1
ATOM 2246 N N . TYR A 1 292 ? -7.297 -7.375 2.592 1.00 95.06 292 TYR A N 1
ATOM 2247 C CA . TYR A 1 292 ? -8.763 -7.267 2.545 1.00 95.06 292 TYR A CA 1
ATOM 2248 C C . TYR A 1 292 ? -9.380 -8.031 1.364 1.00 95.06 292 TYR A C 1
ATOM 2250 O O . TYR A 1 292 ? -10.548 -8.406 1.417 1.00 95.06 292 TYR A O 1
ATOM 2258 N N . ASN A 1 293 ? -8.592 -8.314 0.326 1.00 93.88 293 ASN A N 1
ATOM 2259 C CA . ASN A 1 293 ? -8.998 -9.107 -0.834 1.00 93.88 293 ASN A CA 1
ATOM 2260 C C . ASN A 1 293 ? -8.342 -10.503 -0.865 1.00 93.88 293 ASN A C 1
ATOM 2262 O O . ASN A 1 293 ? -8.387 -11.193 -1.887 1.00 93.88 293 ASN A O 1
ATOM 2266 N N . GLY A 1 294 ? -7.744 -10.925 0.255 1.00 93.69 294 GLY A N 1
ATOM 2267 C CA . GLY A 1 294 ? -7.021 -12.186 0.382 1.00 93.69 294 GLY A CA 1
ATOM 2268 C C . GLY A 1 294 ? -7.916 -13.407 0.178 1.00 93.69 294 GLY A C 1
ATOM 2269 O O . GLY A 1 294 ? -9.121 -13.378 0.427 1.00 93.69 294 GLY A O 1
ATOM 2270 N N . LYS A 1 295 ? -7.317 -14.523 -0.248 1.00 92.25 295 LYS A N 1
ATOM 2271 C CA . LYS A 1 295 ? -8.029 -15.767 -0.593 1.00 92.25 295 LYS A CA 1
ATOM 2272 C C . LYS A 1 295 ? -8.980 -16.269 0.500 1.00 92.25 295 LYS A C 1
ATOM 2274 O O . LYS A 1 295 ? -10.049 -16.794 0.198 1.00 92.25 295 LYS A O 1
ATOM 2279 N N . ASP A 1 296 ? -8.547 -16.161 1.748 1.00 91.19 296 ASP A N 1
ATOM 2280 C CA . ASP A 1 296 ? -9.188 -16.692 2.949 1.00 91.19 296 ASP A CA 1
ATOM 2281 C C . ASP A 1 296 ? -9.840 -15.600 3.808 1.00 91.19 296 ASP A C 1
ATOM 2283 O O . ASP A 1 296 ? -10.205 -15.881 4.945 1.00 91.19 296 ASP A O 1
ATOM 2287 N N . ILE A 1 297 ? -10.006 -14.367 3.305 1.00 92.06 297 ILE A N 1
ATOM 2288 C CA . ILE A 1 297 ? -10.666 -13.289 4.057 1.00 92.06 297 ILE A CA 1
ATOM 2289 C C . ILE A 1 297 ? -12.083 -13.715 4.476 1.00 92.06 297 ILE A C 1
ATOM 2291 O O . ILE A 1 297 ? -12.903 -14.110 3.641 1.00 92.06 297 ILE A O 1
ATOM 2295 N N . THR A 1 298 ? -12.348 -13.684 5.784 1.00 83.06 298 THR A N 1
ATOM 2296 C CA . THR A 1 298 ? -13.622 -14.157 6.357 1.00 83.06 298 THR A CA 1
ATOM 2297 C C . THR A 1 298 ? -14.623 -13.020 6.532 1.00 83.06 298 THR A C 1
ATOM 2299 O O . THR A 1 298 ? -15.803 -13.184 6.235 1.00 83.06 298 THR A O 1
ATOM 2302 N N . GLU A 1 299 ? -14.128 -11.840 6.894 1.00 75.75 299 GLU A N 1
ATOM 2303 C CA . GLU A 1 299 ? -14.887 -10.594 6.999 1.00 75.75 299 GLU A CA 1
ATOM 2304 C C . GLU A 1 299 ? -14.825 -9.835 5.664 1.00 75.75 299 GLU A C 1
ATOM 2306 O O . GLU A 1 299 ? -14.092 -8.855 5.516 1.00 75.75 299 GLU A O 1
ATOM 2311 N N . LYS A 1 300 ? -15.549 -10.327 4.648 1.00 60.50 300 LYS A N 1
ATOM 2312 C CA . LYS A 1 300 ? -15.707 -9.591 3.383 1.00 60.50 300 LYS A CA 1
ATOM 2313 C C . LYS A 1 300 ? -16.596 -8.375 3.627 1.00 60.50 300 LYS A C 1
ATOM 2315 O O . LYS A 1 300 ? -17.755 -8.544 3.999 1.00 60.50 300 LYS A O 1
ATOM 2320 N N . GLN A 1 301 ? -16.045 -7.184 3.408 1.00 57.19 301 GLN A N 1
ATOM 2321 C CA . GLN A 1 301 ? -16.743 -5.903 3.540 1.00 57.19 301 GLN A CA 1
ATOM 2322 C C . GLN A 1 301 ? -17.034 -5.301 2.171 1.00 57.19 301 GLN A C 1
ATOM 2324 O O . GLN A 1 301 ? -16.078 -5.208 1.367 1.00 57.19 301 GLN A O 1
#

Nearest PDB structures (foldseek):
  8wul-assembly2_B  TM=2.819E-01  e=7.551E-01  Mus musculus
  8phs-assembly1_AC  TM=3.393E-01  e=2.879E+00  Borreliella burgdorferi B31
  6nm6-assembly1_U  TM=1.814E-01  e=1.351E+00  Homo sapiens
  6sh9-assembly1_B  TM=1.642E-01  e=2.716E+00  Bifidobacterium longum subsp. longum JCM 1217
  4jb9-assembly1_H  TM=2.179E-01  e=7.741E+00  Homo sapiens

pLDDT: mean 87.64, std 7.94, range [57.19, 97.69]

InterPro domains:
  IPR005126 NapC/NirT cytochrome c, N-terminal [PF03264] (1-109)
  IPR036280 Multiheme cytochrome superfamily [SSF48695] (1-114)
  IPR038266 NapC/NirT cytochrome c superfamily [G3DSA:1.10.3820.10] (1-117)
  IPR051174 Cytochrome c-type Electron Transfer [PTHR30333] (1-257)

Secondary structure (DSSP, 8-state):
--HHHHHS-SSHHHHHHHHHHTHHHHHHHHTS-SSSSHHHHHHHHHHHHHHHHHHHHHTTTHHHHTT--TTT--STTS-HHHHHHHHHHHHHT--HHHH-TTSSSPPPP-PPPHHHHHHHHHTB-SS--TT-EEEESS-EEETTTEEEPTT--EEEEE-SSSS-EEEEEEEEETTEEEEEEEETTEEEEEEEEPHHHHHH-EEEEEEEE-TTS-EEEEEEEEEEB-S-EES-SHHHHHHHHHHIIIIITTTSSPPPTTSS-TTTHHHHHHHHHTTS---HHHHHHHHHHHHHT-TT-SS--

Solvent-accessible surface area (backbone atoms only — not comparable to full-atom values): 16565 Å² total; per-residue (Å²): 133,58,74,57,54,65,77,36,50,94,60,69,69,63,25,54,49,47,60,60,54,53,52,51,55,53,42,30,36,78,70,67,55,59,42,65,41,71,72,40,34,59,76,42,36,49,65,52,47,52,52,49,51,51,48,39,49,75,51,59,19,51,39,56,41,74,78,57,36,78,88,77,50,72,52,86,82,46,56,75,67,56,36,55,49,52,54,46,30,67,74,72,68,58,35,63,59,78,74,53,62,41,82,92,48,80,59,62,78,64,71,79,61,71,65,60,60,52,53,56,59,71,55,34,50,90,72,73,50,66,70,37,56,33,18,26,78,40,80,31,34,31,60,82,28,30,43,33,35,39,65,32,70,28,37,26,68,37,47,89,53,100,46,37,28,29,35,41,70,28,22,32,37,73,97,42,66,48,34,30,16,67,41,80,98,37,71,47,65,36,28,42,38,36,77,62,23,55,73,59,44,47,71,56,72,66,78,41,71,50,101,84,70,52,40,28,28,40,33,32,41,72,38,41,39,75,56,79,27,18,65,58,58,64,67,57,45,56,52,26,51,50,46,44,55,52,66,43,41,73,82,44,82,70,77,62,43,52,74,44,39,32,67,51,30,57,62,52,43,50,63,53,42,76,76,46,88,64,50,74,61,57,47,49,41,35,32,40,47,31,26,72,42,11,57,68,51,81,82,77,128

Organism: Escherichia coli (NCBI:txid562)

Sequence (301 aa):
AECADCHIPKSGMDYLFAKLKASKDIYHEFVSGKIDSDDKFEAHRQEMAETVWKELKATDSATCRSCHSFDAMDIASQSESAQKMHNKAQKDGETCIDCHKGIAHFPPEIKMDDNAAHELESQAATSVTNGAHIYPFKTSRIGDLATVTPGTDLTVVDASGKQPIVRLQGYQMQGSENTLYLAAGQRLALATLSEEGIKALTVNGEWQTDEYGNQWRQASLQGALIDPALADRKPLWQYAEKLDDTYCAGCHAPIAANHYTVNAWPSIAKGMGARTSMSENELDILTRYFQYNGKDITEKQ

Radius of gyration: 25.91 Å; Cα contacts (8 Å, |Δi|>4): 458; chains: 1; bounding box: 56×44×69 Å